Protein AF-A0A1F4XDU0-F1 (afdb_monomer)

pLDDT: mean 92.14, std 13.35, range [37.62, 98.88]

Structure (mmCIF, N/CA/C/O backbone):
data_AF-A0A1F4XDU0-F1
#
_entry.id   AF-A0A1F4XDU0-F1
#
loop_
_atom_site.group_PDB
_atom_site.id
_atom_site.type_symbol
_atom_site.label_atom_id
_atom_site.label_alt_id
_atom_site.label_comp_id
_atom_site.label_asym_id
_atom_site.label_entity_id
_atom_site.label_seq_id
_atom_site.pdbx_PDB_ins_code
_atom_site.Cartn_x
_atom_site.Cartn_y
_atom_site.Cartn_z
_atom_site.occupancy
_atom_site.B_iso_or_equiv
_atom_site.auth_seq_id
_atom_site.auth_comp_id
_atom_site.auth_asym_id
_atom_site.auth_atom_id
_atom_site.pdbx_PDB_model_num
ATOM 1 N N . MET A 1 1 ? 81.007 -11.363 14.694 1.00 41.47 1 MET A N 1
ATOM 2 C CA . MET A 1 1 ? 79.948 -11.598 13.687 1.00 41.47 1 MET A CA 1
ATOM 3 C C . MET A 1 1 ? 78.593 -11.243 14.299 1.00 41.47 1 MET A C 1
ATOM 5 O O . MET A 1 1 ? 78.061 -12.038 15.058 1.00 41.47 1 MET A O 1
ATOM 9 N N . LYS A 1 2 ? 78.068 -10.033 14.060 1.00 37.62 2 LYS A N 1
ATOM 10 C CA . LYS A 1 2 ? 76.727 -9.613 14.511 1.00 37.62 2 LYS A CA 1
ATOM 11 C C . LYS A 1 2 ? 75.843 -9.464 13.270 1.00 37.62 2 LYS A C 1
ATOM 13 O O . LYS A 1 2 ? 76.126 -8.618 12.430 1.00 37.62 2 LYS A O 1
ATOM 18 N N . ARG A 1 3 ? 74.837 -10.330 13.120 1.00 44.34 3 ARG A N 1
ATOM 19 C CA . ARG A 1 3 ? 73.845 -10.263 12.036 1.00 44.34 3 ARG A CA 1
ATOM 20 C C . ARG A 1 3 ? 72.710 -9.334 12.470 1.00 44.34 3 ARG A C 1
ATOM 22 O O . ARG A 1 3 ? 72.014 -9.637 13.432 1.00 44.34 3 ARG A O 1
ATOM 29 N N . PHE A 1 4 ? 72.554 -8.210 11.775 1.00 42.19 4 PHE A N 1
ATOM 30 C CA . PHE A 1 4 ? 71.394 -7.327 11.896 1.00 42.19 4 PHE A CA 1
ATOM 31 C C . PHE A 1 4 ? 70.208 -7.952 11.154 1.00 42.19 4 PHE A C 1
ATOM 33 O O . PHE A 1 4 ? 70.297 -8.230 9.959 1.00 42.19 4 PHE A O 1
ATOM 40 N N . ILE A 1 5 ? 69.108 -8.186 11.868 1.00 46.38 5 ILE A N 1
ATOM 41 C CA . ILE A 1 5 ? 67.824 -8.593 11.293 1.00 46.38 5 ILE A CA 1
ATOM 42 C C . ILE A 1 5 ? 67.081 -7.306 10.924 1.00 46.38 5 ILE A C 1
ATOM 44 O O . ILE A 1 5 ? 66.714 -6.523 11.796 1.00 46.38 5 ILE A O 1
ATOM 48 N N . SER A 1 6 ? 66.906 -7.072 9.625 1.00 42.91 6 SER A N 1
ATOM 49 C CA . SER A 1 6 ? 66.090 -5.983 9.083 1.00 42.91 6 SER A CA 1
ATOM 50 C C . SER A 1 6 ? 64.607 -6.336 9.240 1.00 42.91 6 SER A C 1
ATOM 52 O O . SER A 1 6 ? 64.108 -7.238 8.567 1.00 42.91 6 SER A O 1
ATOM 54 N N . LEU A 1 7 ? 63.902 -5.651 10.146 1.00 46.31 7 LEU A N 1
ATOM 55 C CA . LEU A 1 7 ? 62.439 -5.671 10.214 1.00 46.31 7 LEU A CA 1
ATOM 56 C C . LEU A 1 7 ? 61.888 -4.751 9.114 1.00 46.31 7 LEU A C 1
ATOM 58 O O . LEU A 1 7 ? 61.906 -3.530 9.250 1.00 46.31 7 LEU A O 1
ATOM 62 N N . SER A 1 8 ? 61.381 -5.330 8.026 1.00 49.25 8 SER A N 1
ATOM 63 C CA . SER A 1 8 ? 60.602 -4.587 7.029 1.00 49.25 8 SER A CA 1
ATOM 64 C C . SER A 1 8 ? 59.156 -4.435 7.507 1.00 49.25 8 SER A C 1
ATOM 66 O O . SER A 1 8 ? 58.406 -5.406 7.569 1.00 49.25 8 SER A O 1
ATOM 68 N N . PHE A 1 9 ? 58.768 -3.206 7.851 1.00 45.88 9 PHE A N 1
ATOM 69 C CA . PHE A 1 9 ? 57.382 -2.817 8.111 1.00 45.88 9 PHE A CA 1
ATOM 70 C C . PHE A 1 9 ? 56.600 -2.809 6.787 1.00 45.88 9 PHE A C 1
ATOM 72 O O . PHE A 1 9 ? 56.740 -1.898 5.973 1.00 45.88 9 PHE A O 1
ATOM 79 N N . ILE A 1 10 ? 55.769 -3.828 6.561 1.00 52.41 10 ILE A N 1
ATOM 80 C CA . ILE A 1 10 ? 54.796 -3.839 5.463 1.00 52.41 10 ILE A CA 1
ATOM 81 C C . ILE A 1 10 ? 53.602 -2.984 5.901 1.00 52.41 10 ILE A C 1
ATOM 83 O O . ILE A 1 10 ? 52.778 -3.408 6.710 1.00 52.41 10 ILE A O 1
ATOM 87 N N . ILE A 1 11 ? 53.515 -1.760 5.378 1.00 54.69 11 ILE A N 1
ATOM 88 C CA . ILE A 1 11 ? 52.335 -0.900 5.518 1.00 54.69 11 ILE A CA 1
ATOM 89 C C . ILE A 1 11 ? 51.239 -1.479 4.617 1.00 54.69 11 ILE A C 1
ATOM 91 O O . ILE A 1 11 ? 51.241 -1.293 3.400 1.00 54.69 11 ILE A O 1
ATOM 95 N N . LEU A 1 12 ? 50.309 -2.218 5.221 1.00 49.44 12 LEU A N 1
ATOM 96 C CA . LEU A 1 12 ? 49.106 -2.712 4.561 1.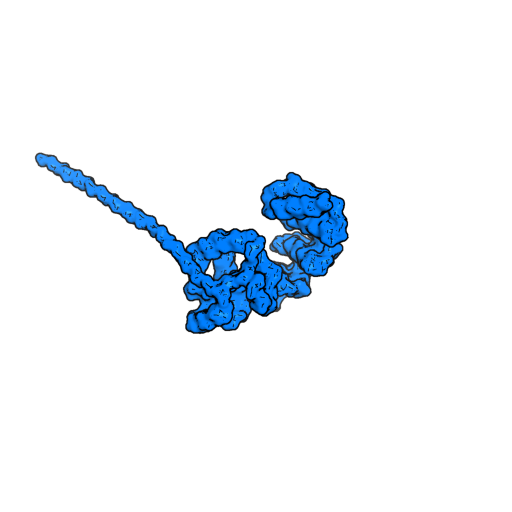00 49.44 12 LEU A CA 1
ATOM 97 C C . LEU A 1 12 ? 48.173 -1.517 4.290 1.00 49.44 12 LEU A C 1
ATOM 99 O O . LEU A 1 12 ? 47.406 -1.097 5.156 1.00 49.44 12 LEU A O 1
ATOM 103 N N . LEU A 1 13 ? 48.264 -0.944 3.087 1.00 48.91 13 LEU A N 1
ATOM 104 C CA . LEU A 1 13 ? 47.313 0.038 2.561 1.00 48.91 13 LEU A CA 1
ATOM 105 C C . LEU A 1 13 ? 45.927 -0.616 2.469 1.00 48.91 13 LEU A C 1
ATOM 107 O O . LEU A 1 13 ? 45.580 -1.254 1.475 1.00 48.91 13 LEU A O 1
ATOM 111 N N . MET A 1 14 ? 45.123 -0.464 3.523 1.00 49.38 14 MET A N 1
ATOM 112 C CA . MET A 1 14 ? 43.692 -0.728 3.463 1.00 49.38 14 MET A CA 1
ATOM 113 C C . MET A 1 14 ? 43.074 0.273 2.485 1.00 49.38 14 MET A C 1
ATOM 115 O O . MET A 1 14 ? 42.760 1.406 2.846 1.00 49.38 14 MET A O 1
ATOM 119 N N . PHE A 1 15 ? 42.906 -0.143 1.228 1.00 51.19 15 PHE A N 1
ATOM 120 C CA . PHE A 1 15 ? 42.006 0.522 0.297 1.00 51.19 15 PHE A CA 1
ATOM 121 C C . PHE A 1 15 ? 40.594 0.421 0.875 1.00 51.19 15 PHE A C 1
ATOM 123 O O . PHE A 1 15 ? 39.869 -0.548 0.649 1.00 51.19 15 PHE A O 1
ATOM 130 N N . ALA A 1 16 ? 40.200 1.435 1.642 1.00 45.69 16 ALA A N 1
ATOM 131 C CA . ALA A 1 16 ? 38.805 1.700 1.922 1.00 45.69 16 ALA A CA 1
ATOM 132 C C . ALA A 1 16 ? 38.134 1.951 0.567 1.00 45.69 16 ALA A C 1
ATOM 134 O O . ALA A 1 16 ? 38.227 3.036 -0.006 1.00 45.69 16 ALA A O 1
ATOM 135 N N . CYS A 1 17 ? 37.501 0.914 0.018 1.00 38.88 17 CYS A N 1
ATOM 136 C CA . CYS A 1 17 ? 36.658 1.016 -1.161 1.00 38.88 17 CYS A CA 1
ATOM 137 C C . CYS A 1 17 ? 35.383 1.769 -0.755 1.00 38.88 17 CYS A C 1
ATOM 139 O O . CYS A 1 17 ? 34.311 1.193 -0.579 1.00 38.88 17 CYS A O 1
ATOM 141 N N . GLY A 1 18 ? 35.514 3.075 -0.526 1.00 51.19 18 GLY A N 1
ATOM 142 C CA . GLY A 1 18 ? 34.385 3.980 -0.438 1.00 51.19 18 GLY A CA 1
ATOM 143 C C . GLY A 1 18 ? 33.758 4.038 -1.821 1.00 51.19 18 GLY A C 1
ATOM 144 O O . GLY A 1 18 ? 34.265 4.725 -2.706 1.00 51.19 18 GLY A O 1
ATOM 145 N N . SER A 1 19 ? 32.689 3.270 -2.043 1.00 57.12 19 SER A N 1
ATOM 146 C CA . SER A 1 19 ? 31.920 3.352 -3.282 1.00 57.12 19 SER A CA 1
ATOM 147 C C . SER A 1 19 ? 31.482 4.804 -3.475 1.00 57.12 19 SER A C 1
ATOM 149 O O . SER A 1 19 ? 30.730 5.325 -2.647 1.00 57.12 19 SER A O 1
ATOM 151 N N . LYS A 1 20 ? 31.958 5.462 -4.541 1.00 56.56 20 LYS A N 1
ATOM 152 C CA . LYS A 1 20 ? 31.517 6.818 -4.891 1.00 56.56 20 LYS A CA 1
ATOM 153 C C . LYS A 1 20 ? 29.982 6.842 -4.940 1.00 56.56 20 LYS A C 1
ATOM 155 O O . LYS A 1 20 ? 29.395 5.900 -5.482 1.00 56.56 20 LYS A O 1
ATOM 160 N N . PRO A 1 21 ? 29.323 7.878 -4.393 1.00 57.34 21 PRO A N 1
ATOM 161 C CA . PRO A 1 21 ? 27.873 7.978 -4.451 1.00 57.34 21 PRO A CA 1
ATOM 162 C C . PRO A 1 21 ? 27.428 7.955 -5.917 1.00 57.34 21 PRO A C 1
ATOM 164 O O . PRO A 1 21 ? 27.863 8.770 -6.732 1.00 57.34 21 PRO A O 1
ATOM 167 N N . VAL A 1 22 ? 26.600 6.972 -6.272 1.00 66.38 22 VAL A N 1
ATOM 168 C CA . VAL A 1 22 ? 26.074 6.841 -7.631 1.00 66.38 22 VAL A CA 1
ATOM 169 C C . VAL A 1 22 ? 24.984 7.895 -7.805 1.00 66.38 22 VAL A C 1
ATOM 171 O O . VAL A 1 22 ? 23.923 7.798 -7.193 1.00 66.38 22 VAL A O 1
ATOM 174 N N . LYS A 1 23 ? 25.252 8.908 -8.633 1.00 80.12 23 LYS A N 1
ATOM 175 C CA . LYS A 1 23 ? 24.268 9.936 -8.989 1.00 80.12 23 LYS A CA 1
ATOM 176 C C . LYS A 1 23 ? 23.165 9.314 -9.848 1.00 80.12 23 LYS A C 1
ATOM 178 O O . LYS A 1 23 ? 23.452 8.709 -10.881 1.00 80.12 23 LYS A O 1
ATOM 183 N N . ILE A 1 24 ? 21.917 9.461 -9.414 1.00 88.50 24 ILE A N 1
ATOM 184 C CA . ILE A 1 24 ? 20.738 9.027 -10.169 1.00 88.50 24 ILE A CA 1
ATOM 185 C C . ILE A 1 24 ? 20.325 10.156 -11.111 1.00 88.50 24 ILE A C 1
ATOM 187 O O . ILE A 1 24 ? 20.133 11.293 -10.679 1.00 88.50 24 ILE A O 1
ATOM 191 N N . ASN A 1 25 ? 20.182 9.835 -12.395 1.00 91.19 25 ASN A N 1
ATOM 192 C CA . ASN A 1 25 ? 19.683 10.766 -13.400 1.00 91.19 25 ASN A CA 1
ATOM 193 C C . ASN A 1 25 ? 18.165 10.610 -13.505 1.00 91.19 25 ASN A C 1
ATOM 195 O O . ASN A 1 25 ? 17.681 9.651 -14.104 1.00 91.19 25 ASN A O 1
ATOM 199 N N . TRP A 1 26 ? 17.432 11.536 -12.892 1.00 95.75 26 TRP A N 1
ATOM 200 C CA . TRP A 1 26 ? 15.975 11.586 -12.956 1.00 95.75 26 TRP A CA 1
ATOM 201 C C . TRP A 1 26 ? 15.517 12.358 -14.191 1.00 95.75 26 TRP A C 1
ATOM 203 O O . TRP A 1 26 ? 15.886 13.517 -14.369 1.00 95.75 26 TRP A O 1
ATOM 213 N N . VAL A 1 27 ? 14.679 11.731 -15.013 1.00 97.12 27 VAL A N 1
ATOM 214 C CA . VAL A 1 27 ? 13.985 12.387 -16.127 1.00 97.12 27 VAL A CA 1
ATOM 215 C C . VAL A 1 27 ? 12.675 12.987 -15.606 1.00 97.12 27 VAL A C 1
ATOM 217 O O . VAL A 1 27 ? 11.951 12.343 -14.846 1.00 97.12 27 VAL A O 1
ATOM 220 N N . SER A 1 28 ? 12.351 14.220 -15.994 1.00 96.06 28 SER A N 1
ATOM 221 C CA . SER A 1 28 ? 11.153 14.945 -15.529 1.00 96.06 28 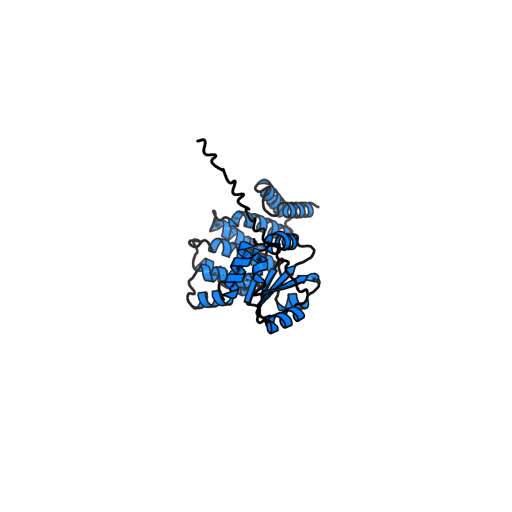SER A CA 1
ATOM 222 C C . SER A 1 28 ? 9.958 14.859 -16.488 1.00 96.06 28 SER A C 1
ATOM 224 O O . SER A 1 28 ? 8.922 15.468 -16.238 1.00 96.06 28 SER A O 1
ATOM 226 N N . SER A 1 29 ? 10.087 14.092 -17.576 1.00 96.69 29 SER A N 1
ATOM 227 C CA . SER A 1 29 ? 9.058 13.886 -18.599 1.00 96.69 29 SER A CA 1
ATOM 228 C C . SER A 1 29 ? 8.872 12.400 -18.896 1.00 96.69 29 SER A C 1
ATOM 230 O O . SER A 1 29 ? 9.821 11.698 -19.263 1.00 96.69 29 SER A O 1
ATOM 232 N N . LEU A 1 30 ? 7.636 11.904 -18.782 1.00 97.00 30 LEU A N 1
ATOM 233 C CA . LEU A 1 30 ? 7.342 10.509 -19.114 1.00 97.00 30 LEU A CA 1
ATOM 234 C C . LEU A 1 30 ? 7.493 10.237 -20.613 1.00 97.00 30 LEU A C 1
ATOM 236 O O . LEU A 1 30 ? 8.031 9.202 -20.991 1.00 97.00 30 LEU A O 1
ATOM 240 N N . ASN A 1 31 ? 7.070 11.177 -21.461 1.00 96.31 31 ASN A N 1
ATOM 241 C CA . ASN A 1 31 ? 7.164 11.033 -22.915 1.00 96.31 31 ASN A CA 1
ATOM 242 C C . ASN A 1 31 ? 8.620 10.933 -23.379 1.00 96.31 31 ASN A C 1
ATOM 244 O O . ASN A 1 31 ? 8.941 10.133 -24.255 1.00 96.31 31 ASN A O 1
ATOM 248 N N . GLU A 1 32 ? 9.514 11.722 -22.782 1.00 97.44 32 GLU A N 1
ATOM 249 C CA . GLU A 1 32 ? 10.950 11.603 -23.032 1.00 97.44 32 GLU A CA 1
ATOM 250 C C . GLU A 1 32 ? 11.495 10.275 -22.498 1.00 97.44 32 GLU A C 1
ATOM 252 O O . GLU A 1 32 ? 12.227 9.577 -23.200 1.00 97.44 32 GLU A O 1
ATOM 257 N N . THR A 1 33 ? 11.079 9.887 -21.289 1.00 97.75 33 THR A N 1
ATOM 258 C CA . THR A 1 33 ? 11.529 8.636 -20.676 1.00 97.75 33 THR A CA 1
ATOM 259 C C . THR A 1 33 ? 11.176 7.423 -21.536 1.00 97.75 33 THR A C 1
ATOM 261 O O . THR A 1 33 ? 12.037 6.575 -21.742 1.00 97.75 33 THR A O 1
ATOM 264 N N . VAL A 1 34 ? 9.959 7.352 -22.084 1.00 98.06 34 VAL A N 1
ATOM 265 C CA . VAL A 1 34 ? 9.537 6.259 -22.980 1.00 98.06 34 VAL A CA 1
ATOM 266 C C . VAL A 1 34 ? 10.446 6.172 -24.208 1.00 98.06 34 VAL A C 1
ATOM 268 O O . VAL A 1 34 ? 10.942 5.094 -24.516 1.00 98.06 34 VAL A O 1
ATOM 271 N N . LYS A 1 35 ? 10.781 7.299 -24.853 1.00 97.94 35 LYS A N 1
ATOM 272 C CA . LYS A 1 35 ? 11.704 7.305 -26.006 1.00 97.94 35 LYS A CA 1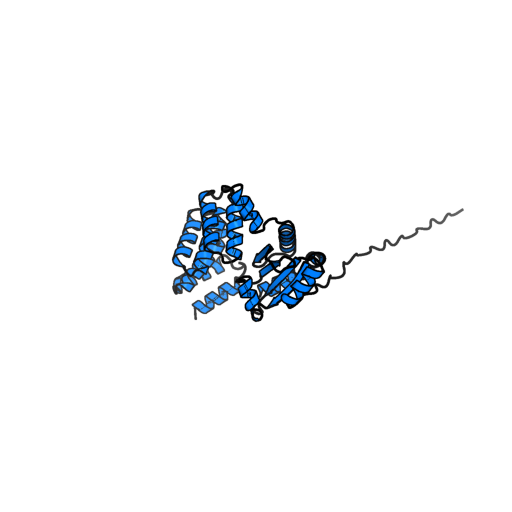
ATOM 273 C C . LYS A 1 35 ? 13.087 6.743 -25.649 1.00 97.94 35 LYS A C 1
ATOM 275 O O . LYS A 1 35 ? 13.659 5.969 -26.415 1.00 97.94 35 LYS A O 1
ATOM 280 N N . ILE A 1 36 ? 13.626 7.124 -24.488 1.00 97.31 36 ILE A N 1
ATOM 281 C CA . ILE A 1 36 ? 14.920 6.623 -23.993 1.00 97.31 36 ILE A CA 1
ATOM 282 C C . ILE A 1 36 ? 14.822 5.127 -23.665 1.00 97.31 36 ILE A C 1
ATOM 284 O O . ILE A 1 36 ? 15.691 4.343 -24.047 1.00 97.31 36 ILE A O 1
ATOM 288 N N . ALA A 1 37 ? 13.757 4.729 -22.973 1.00 97.75 37 ALA A N 1
ATOM 289 C CA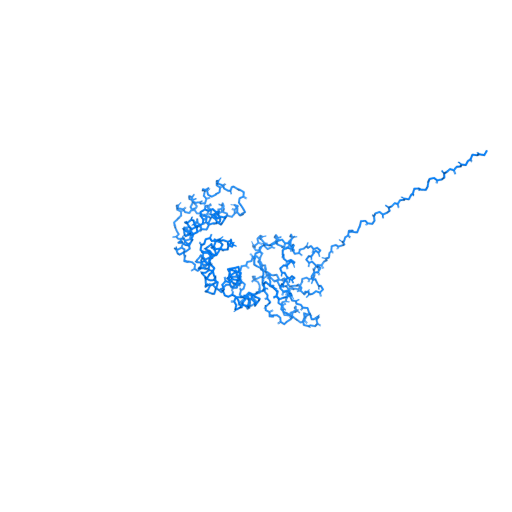 . ALA A 1 37 ? 13.520 3.372 -22.508 1.00 97.75 37 ALA A CA 1
ATOM 290 C C . ALA A 1 37 ? 13.345 2.383 -23.667 1.00 97.75 37 ALA A C 1
ATOM 292 O O . ALA A 1 37 ? 13.948 1.309 -23.648 1.00 97.75 37 ALA A O 1
ATOM 293 N N . GLU A 1 38 ? 12.595 2.753 -24.708 1.00 97.12 38 GLU A N 1
ATOM 294 C CA . GLU A 1 38 ? 12.447 1.949 -25.924 1.00 97.12 38 GLU A CA 1
ATOM 295 C C . GLU A 1 38 ? 13.779 1.774 -26.653 1.00 97.12 38 GLU A C 1
ATOM 297 O O . GLU A 1 38 ? 14.151 0.646 -26.984 1.00 97.12 38 GLU A O 1
ATOM 302 N N . LYS A 1 39 ? 14.540 2.863 -26.832 1.00 97.38 39 LYS A N 1
ATOM 303 C CA . LYS A 1 39 ? 15.863 2.819 -27.471 1.00 97.38 39 LYS A CA 1
ATOM 304 C C . LYS A 1 39 ? 16.834 1.910 -26.713 1.00 97.38 39 LYS A C 1
ATOM 306 O O . LYS A 1 39 ? 17.564 1.137 -27.331 1.00 97.38 39 LYS A O 1
ATOM 311 N N . ASN A 1 40 ? 16.830 1.989 -25.384 1.00 95.75 40 ASN A N 1
ATOM 312 C CA . ASN A 1 40 ? 17.767 1.257 -24.534 1.00 95.75 40 ASN A CA 1
ATOM 313 C C . ASN A 1 40 ? 17.266 -0.137 -24.125 1.00 95.75 40 ASN A C 1
ATOM 315 O O . ASN A 1 40 ? 18.010 -0.881 -23.490 1.00 95.75 40 ASN A O 1
ATOM 319 N N . LYS A 1 41 ? 16.021 -0.499 -24.468 1.00 96.06 41 LYS A N 1
ATOM 320 C CA . LYS A 1 41 ? 15.344 -1.730 -24.017 1.00 96.06 41 LYS A CA 1
ATOM 321 C C . LYS A 1 41 ? 15.302 -1.859 -22.487 1.00 96.06 41 LYS A C 1
ATOM 323 O O . LYS A 1 41 ? 15.461 -2.948 -21.939 1.00 96.06 41 LYS A O 1
ATOM 328 N N . GLN A 1 42 ? 15.101 -0.738 -21.799 1.00 97.00 42 GLN A N 1
ATOM 329 C CA . GLN A 1 42 ? 15.025 -0.669 -20.339 1.00 97.00 42 GLN A CA 1
ATOM 330 C C . GLN A 1 42 ? 13.582 -0.436 -19.891 1.00 97.00 42 GLN A C 1
ATOM 332 O O . GLN A 1 42 ? 12.798 0.191 -20.597 1.00 97.00 42 GLN A O 1
ATOM 337 N N . ASN A 1 43 ? 13.234 -0.925 -18.704 1.00 98.62 43 ASN A N 1
ATOM 338 C CA . ASN A 1 43 ? 11.953 -0.599 -18.080 1.00 98.62 43 ASN A CA 1
ATOM 339 C C . ASN A 1 43 ? 12.009 0.804 -17.462 1.00 98.62 43 ASN A C 1
ATOM 341 O O . ASN A 1 43 ? 13.076 1.408 -17.348 1.00 98.62 43 ASN A O 1
ATOM 345 N N . ILE A 1 44 ? 10.863 1.333 -17.050 1.00 98.75 44 ILE A N 1
ATOM 346 C CA . ILE A 1 44 ? 10.762 2.682 -16.487 1.00 98.75 44 ILE A CA 1
ATOM 347 C C . ILE A 1 44 ? 10.317 2.572 -15.038 1.00 98.75 44 ILE A C 1
ATOM 349 O O . ILE A 1 44 ? 9.367 1.856 -14.739 1.00 98.75 44 ILE A O 1
ATOM 353 N N . LEU A 1 45 ? 10.963 3.303 -14.137 1.00 98.69 45 LEU A N 1
ATOM 354 C CA . LEU A 1 45 ? 10.471 3.488 -12.778 1.00 98.69 45 LEU A CA 1
ATOM 355 C C . LEU A 1 45 ? 10.069 4.944 -12.583 1.00 98.69 45 LEU A C 1
ATOM 357 O O . LEU A 1 45 ? 10.925 5.826 -12.545 1.00 98.69 45 LEU A O 1
ATOM 361 N N . VAL A 1 46 ? 8.770 5.178 -12.431 1.00 98.69 46 VAL A N 1
ATOM 362 C CA . VAL A 1 46 ? 8.210 6.510 -12.212 1.00 98.69 46 VAL A CA 1
ATOM 363 C C . VAL A 1 46 ? 7.955 6.724 -10.729 1.00 98.69 46 VAL A C 1
ATOM 365 O O . VAL A 1 46 ? 7.197 5.974 -10.119 1.00 98.69 46 VAL A O 1
ATOM 368 N N . PHE A 1 47 ? 8.553 7.763 -10.156 1.00 98.25 47 PHE A N 1
ATOM 369 C CA . PHE A 1 47 ? 8.254 8.263 -8.823 1.00 98.25 47 PHE A CA 1
ATOM 370 C C . PHE A 1 47 ? 7.287 9.444 -8.902 1.00 98.25 47 PHE A C 1
ATOM 372 O O . PHE A 1 47 ? 7.658 10.538 -9.330 1.00 98.25 47 PHE A O 1
ATOM 379 N N . PHE A 1 48 ? 6.051 9.213 -8.462 1.00 98.12 48 PHE A N 1
ATOM 380 C CA . PHE A 1 48 ? 5.035 10.242 -8.291 1.00 98.12 48 PHE A CA 1
ATOM 381 C C . PHE A 1 48 ? 5.100 10.823 -6.880 1.00 98.12 48 PHE A C 1
ATOM 383 O O . PHE A 1 48 ? 4.945 10.100 -5.887 1.00 98.12 48 PHE A O 1
ATOM 390 N N . TYR A 1 49 ? 5.289 12.138 -6.804 1.00 96.81 49 TYR A N 1
ATOM 391 C CA . TYR A 1 49 ? 5.368 12.882 -5.551 1.00 96.81 49 TYR A CA 1
ATOM 392 C C . TYR A 1 49 ? 4.485 14.133 -5.572 1.00 96.81 49 TYR A C 1
ATOM 394 O O . TYR A 1 49 ? 4.023 14.564 -6.626 1.00 96.81 49 TYR A O 1
ATOM 402 N N . THR A 1 50 ? 4.283 14.724 -4.396 1.00 94.19 50 THR A N 1
ATOM 403 C CA . THR A 1 50 ? 3.640 16.031 -4.200 1.00 94.19 50 THR A CA 1
ATOM 404 C C . THR A 1 50 ? 4.520 16.894 -3.301 1.00 94.19 50 THR A C 1
ATOM 406 O O . THR A 1 50 ? 5.272 16.356 -2.480 1.00 94.19 50 THR A O 1
ATOM 409 N N . GLY A 1 51 ? 4.436 18.221 -3.429 1.00 90.38 51 GLY A N 1
ATOM 410 C CA . GLY A 1 51 ? 5.243 19.152 -2.634 1.00 90.38 51 GLY A CA 1
ATOM 411 C C . GLY A 1 51 ? 4.909 19.129 -1.139 1.00 90.38 51 GLY A C 1
ATOM 412 O O . GLY A 1 51 ? 5.793 19.276 -0.296 1.00 90.38 51 GLY A O 1
ATOM 413 N N . TRP A 1 52 ? 3.645 18.873 -0.800 1.00 85.00 52 TRP A N 1
ATOM 414 C CA . TRP A 1 52 ? 3.135 18.880 0.575 1.00 85.00 52 TRP A CA 1
ATOM 415 C C . TRP A 1 52 ? 3.331 17.554 1.332 1.00 85.00 52 TRP A C 1
ATOM 417 O O . TRP A 1 52 ? 3.124 17.498 2.545 1.00 85.00 52 TRP A O 1
ATOM 427 N N . SER A 1 53 ? 3.709 16.461 0.660 1.00 87.69 53 SER A N 1
ATOM 428 C CA . SER 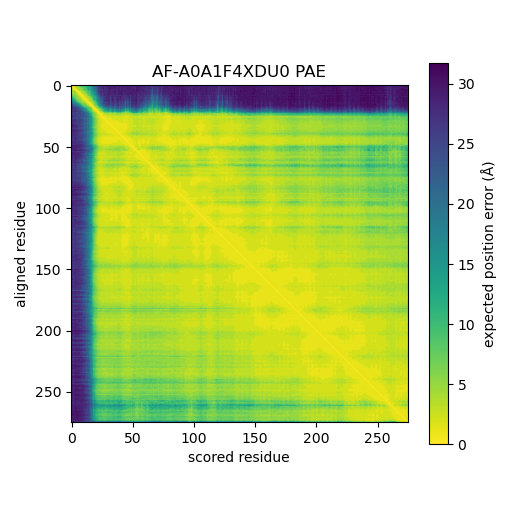A 1 53 ? 3.820 15.153 1.314 1.00 87.69 53 SER A CA 1
ATOM 429 C C . SER A 1 53 ? 5.187 14.956 1.966 1.00 87.69 53 SER A C 1
ATOM 431 O O . SER A 1 53 ? 6.192 14.694 1.300 1.00 87.69 53 SER A O 1
ATOM 433 N N . LYS A 1 54 ? 5.221 14.983 3.305 1.00 85.75 54 LYS A N 1
ATOM 434 C CA . LYS A 1 54 ? 6.445 14.687 4.068 1.00 85.75 54 LYS A CA 1
ATOM 435 C C . LYS A 1 54 ? 6.994 13.286 3.775 1.00 85.75 54 LYS A C 1
ATOM 437 O O . LYS A 1 54 ? 8.205 13.098 3.726 1.00 85.75 54 LYS A O 1
ATOM 442 N N . TRP A 1 55 ? 6.118 12.314 3.528 1.00 87.69 55 TRP A N 1
ATOM 443 C CA . TRP A 1 55 ? 6.518 10.941 3.209 1.00 87.69 55 TRP A CA 1
ATOM 444 C C . TRP A 1 55 ? 7.170 10.812 1.836 1.00 87.69 55 TRP A C 1
ATOM 446 O O . TRP A 1 55 ? 8.020 9.943 1.670 1.00 87.69 55 TRP A O 1
ATOM 456 N N . CYS A 1 56 ? 6.843 11.688 0.881 1.00 92.06 56 CYS A N 1
ATOM 457 C CA . CYS A 1 56 ? 7.571 11.763 -0.385 1.00 92.06 56 CYS A CA 1
ATOM 458 C C . CYS A 1 56 ? 9.030 12.180 -0.165 1.00 92.06 56 CYS A C 1
ATOM 460 O O . CYS A 1 56 ? 9.921 11.528 -0.701 1.00 92.06 56 CYS A O 1
ATOM 462 N N . GLN A 1 57 ? 9.267 13.206 0.662 1.00 89.81 57 GLN A N 1
ATOM 463 C CA . GLN A 1 57 ? 10.622 13.661 1.008 1.00 89.81 57 GLN A CA 1
ATOM 464 C C . GLN A 1 57 ? 11.403 12.550 1.721 1.00 89.81 57 GLN A C 1
ATOM 466 O O . GLN A 1 57 ? 12.500 12.195 1.307 1.00 89.81 57 GLN A O 1
ATOM 471 N N . ILE A 1 58 ? 10.796 11.931 2.742 1.00 88.75 58 ILE A N 1
ATOM 472 C CA . ILE A 1 58 ? 11.434 10.841 3.496 1.00 88.75 58 ILE A CA 1
ATOM 473 C C . ILE A 1 58 ? 11.772 9.664 2.573 1.00 88.75 58 ILE A C 1
ATOM 475 O O . ILE A 1 58 ? 12.872 9.126 2.665 1.00 88.75 58 ILE A O 1
ATOM 479 N N . LEU A 1 59 ? 10.855 9.258 1.685 1.00 92.44 59 LEU A N 1
ATOM 480 C CA . LEU A 1 59 ? 11.108 8.183 0.724 1.00 92.44 59 LEU A CA 1
ATOM 481 C C . LEU A 1 59 ? 12.291 8.520 -0.188 1.00 92.44 59 LEU A C 1
ATOM 483 O O . LEU A 1 59 ? 13.173 7.685 -0.387 1.00 92.44 59 LEU A O 1
ATOM 487 N N . GLU A 1 60 ? 12.311 9.731 -0.740 1.00 92.44 60 GLU A N 1
ATOM 488 C CA . GLU A 1 60 ? 13.368 10.175 -1.639 1.00 92.44 60 GLU A CA 1
ATOM 489 C C . GLU A 1 60 ? 14.738 10.160 -0.953 1.00 92.44 60 GLU A C 1
ATOM 491 O O . GLU A 1 60 ? 15.654 9.488 -1.437 1.00 92.44 60 GLU A O 1
ATOM 496 N N . ASP A 1 61 ? 14.842 10.807 0.207 1.00 90.06 61 ASP A N 1
ATOM 497 C CA . ASP A 1 61 ? 16.099 10.979 0.936 1.00 90.06 61 ASP A CA 1
ATOM 498 C C . ASP A 1 61 ? 16.632 9.656 1.492 1.00 90.06 61 ASP A C 1
ATOM 500 O O . ASP A 1 61 ? 17.819 9.352 1.369 1.00 90.06 61 ASP A O 1
ATOM 504 N N . SER A 1 62 ? 15.763 8.842 2.101 1.00 88.25 62 SER A N 1
ATOM 505 C CA . SER A 1 62 ? 16.194 7.634 2.811 1.00 88.25 62 SER A CA 1
ATOM 506 C C . SER A 1 62 ? 16.286 6.408 1.906 1.00 88.25 62 SER A C 1
ATOM 508 O O . SER A 1 62 ? 17.085 5.500 2.159 1.00 88.25 62 SER A O 1
ATOM 510 N N . SER A 1 63 ? 15.444 6.342 0.870 1.00 91.94 63 SER A N 1
ATOM 511 C CA . SER A 1 63 ? 15.162 5.083 0.177 1.00 91.94 63 SER A CA 1
ATOM 512 C C . SER A 1 63 ? 15.480 5.102 -1.310 1.00 91.94 63 SER A C 1
ATOM 514 O O . SER A 1 63 ? 15.899 4.064 -1.832 1.00 91.94 63 SER A O 1
ATOM 516 N N . LEU A 1 64 ? 15.371 6.253 -1.976 1.00 93.56 64 LEU A N 1
ATOM 517 C CA . LEU A 1 64 ? 15.698 6.380 -3.400 1.00 93.56 64 LEU A CA 1
ATOM 518 C C . LEU A 1 64 ? 17.121 6.916 -3.618 1.00 93.56 64 LEU A C 1
ATOM 520 O O . LEU A 1 64 ? 17.785 6.504 -4.563 1.00 93.56 64 LEU A O 1
ATOM 524 N N . ASN A 1 65 ? 17.642 7.754 -2.718 1.00 88.69 65 ASN A N 1
ATOM 525 C CA . ASN A 1 65 ? 18.970 8.357 -2.844 1.00 88.69 65 ASN A CA 1
ATOM 526 C C . ASN A 1 65 ? 20.089 7.523 -2.184 1.00 88.69 65 ASN A C 1
ATOM 528 O O . ASN A 1 65 ? 20.753 7.950 -1.244 1.00 88.69 65 ASN A O 1
ATOM 532 N N . ASN A 1 66 ? 20.295 6.287 -2.648 1.00 88.06 66 ASN A N 1
ATOM 533 C CA . ASN A 1 66 ? 21.391 5.435 -2.168 1.00 88.06 66 ASN A CA 1
ATOM 534 C C . ASN A 1 66 ? 21.934 4.501 -3.257 1.00 88.06 66 ASN A C 1
ATOM 536 O O . ASN A 1 66 ? 21.263 4.204 -4.245 1.00 88.06 66 ASN A O 1
ATOM 540 N N . SER A 1 67 ? 23.145 3.978 -3.039 1.00 88.19 67 SER A N 1
ATOM 541 C CA . SER A 1 67 ? 23.848 3.121 -4.005 1.00 88.19 67 SER A CA 1
ATOM 542 C C . SER A 1 67 ? 23.077 1.850 -4.373 1.00 88.19 67 SER A C 1
ATOM 544 O O . SER A 1 67 ? 23.059 1.467 -5.540 1.00 88.19 67 SER A O 1
ATOM 546 N N . LYS A 1 68 ? 22.383 1.213 -3.416 1.00 89.31 68 LYS A N 1
ATOM 547 C CA . LYS A 1 68 ? 21.597 -0.007 -3.682 1.00 89.31 68 LYS A CA 1
ATOM 548 C C . LYS A 1 68 ? 20.470 0.256 -4.676 1.00 89.31 68 LYS A C 1
ATOM 550 O O . LYS A 1 68 ? 20.257 -0.562 -5.567 1.00 89.31 68 LYS A O 1
ATOM 555 N N . PHE A 1 69 ? 19.770 1.378 -4.529 1.00 93.38 69 PHE A N 1
ATOM 556 C CA . PHE A 1 69 ? 18.726 1.788 -5.463 1.00 93.38 69 PHE A CA 1
ATOM 557 C C . PHE A 1 69 ? 19.317 2.227 -6.809 1.00 93.38 69 PHE A C 1
ATOM 559 O O . PHE A 1 69 ? 18.851 1.797 -7.862 1.00 93.38 69 PHE A O 1
ATOM 566 N N . ALA A 1 70 ? 20.403 3.001 -6.788 1.00 92.62 70 ALA A N 1
ATOM 567 C CA . ALA A 1 70 ? 21.061 3.487 -7.997 1.00 92.62 70 ALA A CA 1
ATOM 568 C C . ALA A 1 70 ? 21.618 2.362 -8.895 1.00 92.62 70 ALA A C 1
ATOM 570 O O . ALA A 1 70 ? 21.683 2.526 -10.111 1.00 92.62 70 ALA A O 1
ATOM 571 N N . ASN A 1 71 ? 21.940 1.191 -8.332 1.00 92.81 71 ASN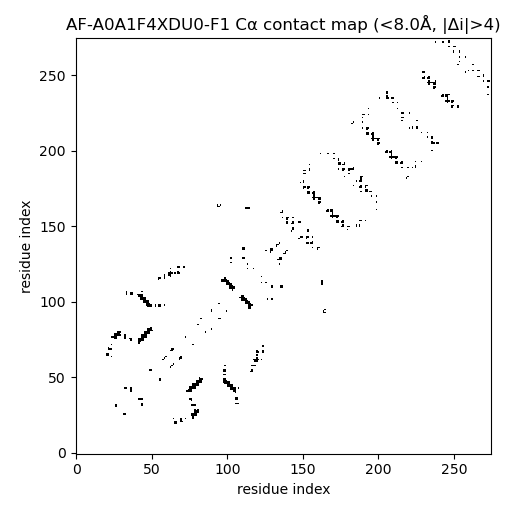 A N 1
ATOM 572 C CA . ASN A 1 71 ? 22.330 -0.006 -9.091 1.00 92.81 71 ASN A CA 1
ATOM 573 C C . ASN A 1 71 ? 21.207 -0.571 -9.984 1.00 92.81 71 ASN A C 1
ATOM 575 O O . ASN A 1 71 ? 21.443 -1.476 -10.780 1.00 92.81 71 ASN A O 1
ATOM 579 N N . LEU A 1 72 ? 19.973 -0.068 -9.879 1.00 95.19 72 LEU A N 1
ATOM 580 C CA . LEU A 1 72 ? 18.901 -0.423 -10.808 1.00 95.19 72 LEU A CA 1
ATOM 581 C C . LEU A 1 72 ? 19.018 0.298 -12.166 1.00 95.19 72 LEU A C 1
ATOM 583 O O . LEU A 1 72 ? 18.335 -0.111 -13.103 1.00 95.19 72 LEU A O 1
ATOM 587 N N . LYS A 1 73 ? 19.900 1.304 -12.300 1.00 94.06 73 LYS A N 1
ATOM 588 C CA . LYS A 1 73 ? 20.071 2.128 -13.516 1.00 94.06 73 LYS A CA 1
ATOM 589 C C . LYS A 1 73 ? 20.397 1.342 -14.790 1.00 94.06 73 LYS A C 1
ATOM 591 O O . LYS A 1 73 ? 20.093 1.799 -15.883 1.00 94.06 73 LYS A O 1
ATOM 596 N N . ASP A 1 74 ? 21.002 0.161 -14.658 1.00 92.31 74 ASP A N 1
ATOM 597 C CA . ASP A 1 74 ? 21.353 -0.675 -15.814 1.00 92.31 74 ASP A CA 1
ATOM 598 C C . ASP A 1 74 ? 20.112 -1.363 -16.403 1.00 92.31 74 ASP A C 1
ATOM 600 O O . ASP A 1 74 ? 20.107 -1.795 -17.551 1.00 92.31 74 ASP A O 1
ATOM 604 N N . ARG A 1 75 ? 19.013 -1.423 -15.643 1.00 95.88 75 ARG A N 1
ATOM 605 C CA . ARG A 1 75 ? 17.746 -2.049 -16.051 1.00 95.88 75 ARG A CA 1
ATOM 606 C C . ARG A 1 75 ? 16.590 -1.060 -16.159 1.00 95.88 75 ARG A C 1
ATOM 608 O O . ARG A 1 75 ? 15.584 -1.397 -16.783 1.00 95.88 75 ARG A O 1
ATOM 615 N N . LEU A 1 76 ? 16.718 0.110 -15.534 1.00 97.94 76 LEU A N 1
ATOM 616 C CA . LEU A 1 76 ? 15.649 1.086 -15.378 1.00 97.94 76 LEU A CA 1
ATOM 617 C C . LEU A 1 76 ? 16.086 2.479 -15.819 1.00 97.94 76 LEU A C 1
ATOM 619 O O . LEU A 1 76 ? 17.152 2.951 -15.427 1.00 97.94 76 LEU A O 1
ATOM 623 N N . ILE A 1 77 ? 15.191 3.171 -16.518 1.00 97.88 77 ILE A N 1
ATOM 624 C CA . ILE A 1 77 ? 15.204 4.631 -16.588 1.00 97.88 77 ILE A CA 1
ATOM 625 C C . ILE A 1 77 ? 14.362 5.173 -15.432 1.00 97.88 77 ILE A C 1
ATOM 627 O O . ILE A 1 77 ? 13.233 4.730 -15.214 1.00 97.88 77 ILE A O 1
ATOM 631 N N . PHE A 1 78 ? 14.912 6.124 -14.681 1.00 98.06 78 PHE A N 1
ATOM 632 C CA . PHE A 1 78 ? 14.228 6.737 -13.548 1.00 98.06 78 PHE A CA 1
ATOM 633 C C . PHE A 1 78 ? 13.515 8.020 -13.971 1.00 98.06 78 PHE A C 1
ATOM 635 O O . PHE A 1 78 ? 14.141 8.948 -14.484 1.00 98.06 78 PHE A O 1
ATOM 642 N N . THR A 1 79 ? 12.218 8.101 -13.696 1.00 98.31 79 THR A N 1
ATOM 643 C CA . THR A 1 79 ? 11.398 9.295 -13.927 1.00 98.31 79 THR A CA 1
ATOM 644 C C . THR A 1 79 ? 10.894 9.826 -12.595 1.00 98.31 79 THR A C 1
ATOM 646 O O . THR A 1 79 ? 10.397 9.055 -11.779 1.00 98.31 79 THR A O 1
ATOM 649 N N . LYS A 1 80 ? 10.973 11.136 -12.367 1.00 97.75 80 LYS A N 1
ATOM 650 C CA . LYS A 1 80 ? 10.374 11.785 -11.193 1.00 97.75 80 LYS A CA 1
ATOM 651 C C . LYS A 1 80 ? 9.348 12.806 -11.661 1.00 97.75 80 LYS A C 1
ATOM 653 O O . LYS A 1 80 ? 9.705 13.744 -12.366 1.00 97.75 80 LYS A O 1
ATOM 658 N N . LEU A 1 81 ? 8.090 12.633 -11.261 1.00 97.94 81 LEU A N 1
ATOM 659 C CA . LEU A 1 81 ? 6.978 13.478 -11.698 1.00 97.94 81 LEU A CA 1
ATOM 660 C C . LEU A 1 81 ? 6.251 14.087 -10.503 1.00 97.94 81 LEU A C 1
ATOM 662 O O . LEU A 1 81 ? 5.792 13.373 -9.608 1.00 97.94 81 LEU A O 1
ATOM 666 N N . ASN A 1 82 ? 6.106 15.413 -10.522 1.00 97.06 82 ASN A N 1
ATOM 667 C CA . ASN A 1 82 ? 5.214 16.099 -9.597 1.00 97.06 82 ASN A CA 1
ATOM 668 C C . ASN A 1 82 ? 3.765 15.851 -10.037 1.00 97.06 82 ASN A C 1
ATOM 670 O O . ASN A 1 82 ? 3.353 16.301 -11.108 1.00 97.06 82 ASN A O 1
ATOM 674 N N . ALA A 1 83 ? 2.991 15.160 -9.207 1.00 95.62 83 ALA A N 1
ATOM 675 C CA . ALA A 1 83 ? 1.596 14.841 -9.473 1.00 95.62 83 ALA A CA 1
ATOM 676 C C . ALA A 1 83 ? 0.704 16.085 -9.615 1.00 95.62 83 ALA A C 1
ATOM 678 O O . ALA A 1 83 ? -0.280 16.047 -10.347 1.00 95.62 83 ALA A O 1
ATOM 679 N N . GLU A 1 84 ? 1.075 17.196 -8.975 1.00 94.62 84 GLU A N 1
ATOM 680 C CA . GLU A 1 84 ? 0.346 18.470 -9.030 1.00 94.62 84 GLU A CA 1
ATOM 681 C C . GLU A 1 84 ? 0.452 19.135 -10.413 1.00 94.62 84 GLU A C 1
ATOM 683 O O . GLU A 1 84 ? -0.409 19.925 -10.786 1.00 94.62 84 GLU A O 1
ATOM 688 N N . LEU A 1 85 ? 1.484 18.785 -11.191 1.00 96.44 85 LEU A N 1
ATOM 689 C CA . LEU A 1 85 ? 1.779 19.380 -12.499 1.00 96.44 85 LEU A CA 1
ATOM 690 C C . LEU A 1 85 ? 1.521 18.430 -13.681 1.00 96.44 85 LEU A C 1
ATOM 692 O O . LEU A 1 85 ? 1.543 18.867 -14.825 1.00 96.44 85 LEU A O 1
ATOM 696 N N . ASN A 1 86 ? 1.285 17.138 -13.427 1.00 96.31 86 ASN A N 1
ATOM 697 C CA . ASN A 1 86 ? 1.194 16.087 -14.454 1.00 96.31 86 ASN A CA 1
ATOM 698 C C . ASN A 1 86 ? -0.168 15.369 -14.406 1.00 96.31 86 ASN A C 1
ATOM 700 O O . ASN A 1 86 ? -0.244 14.145 -14.271 1.00 96.31 86 ASN A O 1
ATOM 704 N N . ARG A 1 87 ? -1.267 16.137 -14.447 1.00 94.69 87 ARG A N 1
ATOM 705 C CA . ARG A 1 87 ? -2.636 15.630 -14.222 1.00 94.69 87 ARG A CA 1
ATOM 706 C C . ARG A 1 87 ? -3.050 14.539 -15.214 1.00 94.69 87 ARG A C 1
ATOM 708 O O . ARG A 1 87 ? -3.699 13.575 -14.819 1.00 94.69 87 ARG A O 1
ATOM 715 N N . ASP A 1 88 ? -2.685 14.684 -16.480 1.00 95.56 88 ASP A N 1
ATOM 716 C CA . ASP A 1 88 ? -2.938 13.709 -17.544 1.00 95.56 88 ASP A CA 1
ATOM 717 C C . ASP A 1 88 ? -2.306 12.346 -17.221 1.00 95.56 88 ASP A C 1
ATOM 719 O O . ASP A 1 88 ? -2.976 11.313 -17.284 1.00 95.56 88 ASP A O 1
ATOM 723 N N . VAL A 1 89 ? -1.048 12.346 -16.772 1.00 96.12 89 VAL A N 1
ATOM 724 C CA . VAL A 1 89 ? -0.328 11.134 -16.368 1.00 96.12 89 VAL A CA 1
ATOM 725 C C . VAL A 1 89 ? -0.962 10.510 -15.122 1.00 96.12 89 VAL A C 1
ATOM 727 O O . VAL A 1 89 ? -1.134 9.292 -15.058 1.00 96.12 89 VAL A O 1
ATOM 730 N N . ILE A 1 90 ? -1.357 11.332 -14.145 1.00 95.75 90 ILE A N 1
ATOM 731 C CA . ILE A 1 90 ? -2.027 10.868 -12.922 1.00 95.75 90 ILE A CA 1
ATOM 732 C C . ILE A 1 90 ? -3.361 10.187 -13.235 1.00 95.75 90 ILE A C 1
ATOM 734 O O . ILE A 1 90 ? -3.640 9.121 -12.684 1.00 95.75 90 ILE A O 1
ATOM 738 N N . LEU A 1 91 ? -4.156 10.755 -14.145 1.00 94.75 91 LEU A N 1
ATOM 739 C CA . LEU A 1 91 ? -5.409 10.151 -14.5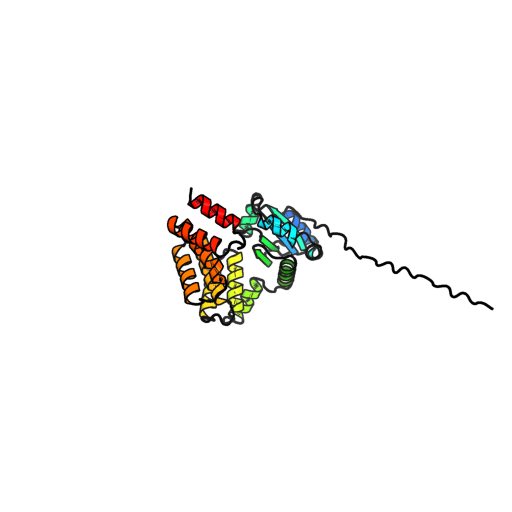99 1.00 94.75 91 LEU A CA 1
ATOM 740 C C . LEU A 1 91 ? -5.158 8.857 -15.384 1.00 94.75 91 LEU A C 1
ATOM 742 O O . LEU A 1 91 ? -5.844 7.865 -15.135 1.00 94.75 91 LEU A O 1
ATOM 746 N N . LYS A 1 92 ? -4.146 8.834 -16.266 1.00 95.38 92 LYS A N 1
ATOM 747 C CA . LYS A 1 92 ? -3.768 7.646 -17.049 1.00 95.38 92 LYS A CA 1
ATOM 748 C C . LYS A 1 92 ? -3.460 6.443 -16.154 1.00 95.38 92 LYS A C 1
ATOM 750 O O . LYS A 1 92 ? -3.988 5.361 -16.394 1.00 95.38 92 LYS A O 1
ATOM 755 N N . TYR A 1 93 ? -2.632 6.625 -15.124 1.00 96.38 93 TYR A N 1
ATOM 756 C CA . TYR A 1 93 ? -2.236 5.534 -14.220 1.00 96.38 93 TYR A CA 1
ATOM 757 C C . TYR A 1 93 ? -3.090 5.439 -12.951 1.00 96.38 93 TYR A C 1
ATOM 759 O O . TYR A 1 93 ? -2.820 4.589 -12.101 1.00 96.38 93 TYR A O 1
ATOM 767 N N . LYS A 1 94 ? -4.121 6.282 -12.806 1.00 94.88 94 LYS A N 1
ATOM 768 C CA . LYS A 1 94 ? -5.021 6.315 -11.642 1.00 94.88 94 LYS A CA 1
ATOM 769 C C . LYS A 1 94 ? -4.250 6.365 -10.317 1.00 94.88 94 LYS A C 1
ATOM 771 O O . LYS A 1 94 ? -4.436 5.525 -9.438 1.00 94.88 94 LYS A O 1
ATOM 776 N N . VAL A 1 95 ? -3.319 7.309 -10.196 1.00 94.81 95 VAL A N 1
ATOM 777 C CA . VAL A 1 95 ? -2.536 7.489 -8.964 1.00 94.81 95 VAL A CA 1
ATOM 778 C C . VAL A 1 95 ? -3.346 8.323 -7.976 1.00 94.81 95 VAL A C 1
ATOM 780 O O . VAL A 1 95 ? -3.618 9.492 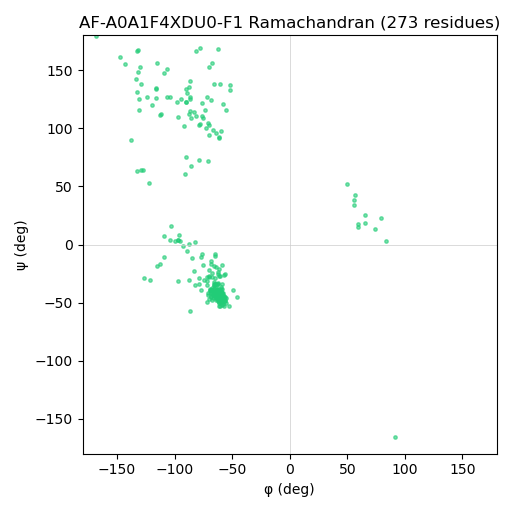-8.234 1.00 94.81 95 VAL A O 1
ATOM 783 N N . SER A 1 96 ? -3.737 7.724 -6.852 1.00 89.88 96 SER A N 1
ATOM 784 C CA . SER A 1 96 ? -4.584 8.364 -5.831 1.00 89.88 96 SER A CA 1
ATOM 785 C C . SER A 1 96 ? -3.885 8.626 -4.500 1.00 89.88 96 SER A C 1
ATOM 787 O O . SER A 1 96 ? -4.389 9.401 -3.690 1.00 89.88 96 SER A O 1
ATOM 789 N N . ASP A 1 97 ? -2.745 7.984 -4.255 1.00 91.81 97 ASP A N 1
ATOM 790 C CA . ASP A 1 97 ? -2.027 8.046 -2.986 1.00 91.81 97 ASP A CA 1
ATOM 791 C C . ASP A 1 97 ? -0.538 8.333 -3.241 1.00 91.81 97 ASP A C 1
ATOM 793 O O . ASP A 1 97 ? 0.024 7.949 -4.271 1.00 91.81 97 ASP A O 1
ATOM 797 N N . PHE A 1 98 ? 0.107 9.039 -2.308 1.00 93.12 98 PHE A N 1
ATOM 798 C CA . PHE A 1 98 ? 1.489 9.505 -2.449 1.00 93.12 98 PHE A CA 1
ATOM 799 C C . PHE A 1 98 ? 2.308 9.210 -1.185 1.00 93.12 98 PHE A C 1
ATOM 801 O O . PHE A 1 98 ? 1.793 9.390 -0.077 1.00 93.12 98 PHE A O 1
ATOM 808 N N . PRO A 1 99 ? 3.595 8.839 -1.312 1.00 96.31 99 PRO A N 1
ATOM 809 C CA . PRO A 1 99 ? 4.324 8.595 -2.563 1.00 96.31 99 PRO A CA 1
ATOM 810 C C . PRO A 1 99 ? 3.857 7.326 -3.293 1.00 96.31 99 PRO A C 1
ATOM 812 O O . PRO A 1 99 ? 3.415 6.376 -2.652 1.00 96.31 99 PRO A O 1
ATOM 815 N N . THR A 1 100 ? 4.005 7.294 -4.621 1.00 98.00 100 THR A N 1
ATOM 816 C CA . THR A 1 100 ? 3.791 6.078 -5.425 1.00 98.00 100 THR A CA 1
ATOM 817 C C . THR A 1 100 ? 4.940 5.879 -6.407 1.00 98.00 100 THR A C 1
ATOM 819 O O . THR A 1 100 ? 5.316 6.798 -7.134 1.00 98.00 100 THR A O 1
ATOM 822 N N . LEU A 1 101 ? 5.482 4.662 -6.449 1.00 98.50 101 LEU A N 1
ATOM 823 C CA . LEU A 1 101 ? 6.405 4.207 -7.485 1.00 98.50 101 LEU A CA 1
ATOM 824 C C . LEU A 1 101 ? 5.653 3.284 -8.442 1.00 98.50 101 LEU A C 1
ATOM 826 O O . LEU A 1 101 ? 5.062 2.306 -7.988 1.00 98.50 101 LEU A O 1
ATOM 830 N N . ILE A 1 102 ? 5.703 3.547 -9.745 1.00 98.69 102 ILE A N 1
ATOM 831 C CA . ILE A 1 102 ? 5.154 2.643 -10.763 1.00 98.69 102 ILE A CA 1
ATOM 832 C C . ILE A 1 102 ? 6.288 2.129 -11.640 1.00 98.69 102 ILE A C 1
ATOM 834 O O . ILE A 1 102 ? 7.057 2.912 -12.197 1.00 98.69 102 ILE A O 1
ATOM 838 N N . LEU A 1 103 ? 6.382 0.808 -11.757 1.00 98.81 103 LEU A N 1
ATOM 839 C CA . LEU A 1 103 ? 7.251 0.139 -12.709 1.00 98.81 103 LEU A CA 1
ATOM 840 C C . LEU A 1 103 ? 6.475 -0.084 -14.008 1.00 98.81 103 LEU A C 1
ATOM 842 O O . LEU A 1 103 ? 5.435 -0.742 -14.008 1.00 98.81 103 LEU A O 1
ATOM 846 N N . LEU A 1 104 ? 7.000 0.441 -15.109 1.00 98.75 104 LEU A N 1
ATOM 847 C CA . LEU A 1 104 ? 6.428 0.312 -16.440 1.00 98.75 104 LEU A CA 1
ATOM 848 C C . LEU A 1 104 ? 7.360 -0.480 -17.361 1.00 98.75 104 LEU A C 1
ATOM 850 O O . LEU A 1 104 ? 8.580 -0.499 -17.170 1.00 98.75 104 LEU A O 1
ATOM 854 N N . THR A 1 105 ? 6.787 -1.080 -18.399 1.00 98.50 105 THR A N 1
ATOM 855 C CA . THR A 1 105 ? 7.527 -1.571 -19.564 1.00 98.50 105 THR A CA 1
ATOM 856 C C . THR A 1 105 ? 8.214 -0.409 -20.284 1.00 98.50 105 THR A C 1
ATOM 858 O O . THR A 1 105 ? 7.901 0.763 -20.050 1.00 98.50 105 THR A O 1
ATOM 861 N N . SER A 1 106 ? 9.125 -0.712 -21.213 1.00 97.75 106 SER A N 1
ATOM 862 C CA . SER A 1 106 ? 9.750 0.311 -22.064 1.00 97.75 106 SER A CA 1
ATOM 863 C C . SER A 1 106 ? 8.735 1.148 -22.856 1.00 97.75 106 SER A C 1
ATOM 865 O O . SER A 1 106 ? 9.010 2.306 -23.145 1.00 97.75 106 SER A O 1
ATOM 867 N N . LYS A 1 107 ? 7.544 0.595 -23.131 1.00 97.50 107 LYS A N 1
ATOM 868 C CA . LYS A 1 107 ? 6.430 1.244 -23.846 1.00 97.50 107 LYS A CA 1
ATOM 869 C C . LYS A 1 107 ? 5.489 2.043 -22.934 1.00 97.50 107 LYS A C 1
ATOM 871 O O . LYS A 1 107 ? 4.496 2.605 -23.392 1.00 97.50 107 LYS A O 1
ATOM 876 N N . GLY A 1 108 ? 5.764 2.076 -21.630 1.00 97.44 108 GLY A N 1
ATOM 877 C CA . GLY A 1 108 ? 4.924 2.762 -20.651 1.00 97.44 108 GLY A CA 1
ATOM 878 C C . GLY A 1 108 ? 3.665 1.989 -20.239 1.00 97.44 108 GLY A C 1
ATOM 879 O O . GLY A 1 108 ? 2.699 2.602 -19.793 1.00 97.44 108 GLY A O 1
ATOM 880 N N . GLU A 1 109 ? 3.640 0.663 -20.381 1.00 97.81 109 GLU A N 1
ATOM 881 C CA . GLU A 1 109 ? 2.565 -0.173 -19.825 1.00 97.81 109 GLU A CA 1
ATOM 882 C C . GLU A 1 109 ? 2.901 -0.540 -18.381 1.00 97.81 109 GLU A C 1
ATOM 884 O O . GLU A 1 109 ? 4.054 -0.821 -18.070 1.00 97.81 109 GLU A O 1
ATOM 889 N N . GLU A 1 110 ? 1.925 -0.552 -17.479 1.00 98.38 110 GLU A N 1
ATOM 890 C CA . GLU A 1 110 ? 2.199 -0.861 -16.076 1.00 98.38 110 GLU A CA 1
ATOM 891 C C . GLU A 1 110 ? 2.521 -2.342 -15.851 1.00 98.38 110 GLU A C 1
ATOM 893 O O . GLU A 1 110 ? 1.734 -3.218 -16.199 1.00 98.38 110 GLU A O 1
ATOM 898 N N . ILE A 1 111 ? 3.662 -2.607 -15.206 1.00 98.62 111 ILE A N 1
ATOM 899 C CA . ILE A 1 111 ? 4.028 -3.929 -14.686 1.00 98.62 111 ILE A CA 1
ATOM 900 C C . ILE A 1 111 ? 3.443 -4.089 -13.282 1.00 98.62 111 ILE A C 1
ATOM 902 O O . ILE A 1 111 ? 2.694 -5.030 -13.019 1.00 98.62 111 ILE A O 1
ATOM 906 N N . ASP A 1 112 ? 3.801 -3.177 -12.372 1.00 98.69 112 ASP A N 1
ATOM 907 C CA . ASP A 1 112 ? 3.205 -3.075 -11.040 1.00 98.69 112 ASP A CA 1
ATOM 908 C C . ASP A 1 112 ? 3.610 -1.772 -10.324 1.00 98.69 112 ASP A C 1
ATOM 910 O O . ASP A 1 112 ? 4.389 -0.975 -10.848 1.00 98.69 112 ASP A O 1
ATOM 914 N N . ARG A 1 113 ? 3.118 -1.567 -9.098 1.00 98.56 113 ARG A N 1
ATOM 915 C CA . ARG A 1 113 ? 3.360 -0.377 -8.280 1.00 98.56 113 ARG A CA 1
ATOM 916 C C . ARG A 1 113 ? 3.755 -0.689 -6.835 1.00 98.56 113 ARG A C 1
ATOM 918 O O . ARG A 1 113 ? 3.666 -1.818 -6.347 1.00 98.56 113 ARG A O 1
ATOM 925 N N . ILE A 1 114 ? 4.255 0.339 -6.162 1.00 98.25 114 ILE A N 1
ATOM 926 C CA . ILE A 1 114 ? 4.547 0.382 -4.729 1.00 98.25 114 ILE A CA 1
ATOM 927 C C . ILE A 1 114 ? 3.918 1.671 -4.204 1.00 98.25 114 ILE A C 1
ATOM 929 O O . ILE A 1 114 ? 4.329 2.759 -4.609 1.00 98.25 114 ILE A O 1
ATOM 933 N N . VAL A 1 115 ? 2.927 1.547 -3.323 1.00 96.56 115 VAL A N 1
ATOM 934 C CA . VAL A 1 115 ? 2.189 2.687 -2.759 1.00 96.56 115 VAL A CA 1
ATOM 935 C C . VAL A 1 115 ? 2.603 2.903 -1.307 1.00 96.56 115 VAL A C 1
ATOM 937 O O . VAL A 1 115 ? 2.532 1.981 -0.495 1.00 96.56 115 VAL A O 1
ATOM 940 N N . GLY A 1 116 ? 3.012 4.124 -0.971 1.00 92.12 116 GLY A N 1
ATOM 941 C CA . GLY A 1 116 ? 3.447 4.509 0.368 1.00 92.12 116 GLY A CA 1
ATOM 942 C C . GLY A 1 116 ? 4.950 4.354 0.607 1.00 92.12 116 GLY A C 1
ATOM 943 O O . GLY A 1 116 ? 5.755 4.239 -0.318 1.00 92.12 116 GLY A O 1
ATOM 944 N N . TYR A 1 117 ? 5.336 4.409 1.882 1.00 89.56 117 TYR A N 1
ATOM 945 C CA . TYR A 1 117 ? 6.736 4.394 2.296 1.00 89.56 117 TYR A CA 1
ATOM 946 C C . TYR A 1 117 ? 7.258 2.974 2.541 1.00 89.56 117 TYR A C 1
ATOM 948 O O . TYR A 1 117 ? 6.632 2.189 3.247 1.00 89.56 117 TYR A O 1
ATOM 956 N N . TYR A 1 118 ? 8.447 2.686 2.012 1.00 92.94 118 TYR A N 1
ATOM 957 C CA . TYR A 1 118 ? 9.195 1.448 2.228 1.00 92.94 118 TYR A CA 1
ATOM 958 C C . TYR A 1 118 ? 10.683 1.768 2.296 1.00 92.94 118 TYR A C 1
ATOM 960 O O . TYR A 1 118 ? 11.127 2.743 1.695 1.00 92.94 118 TYR A O 1
ATOM 968 N N . SER A 1 119 ? 11.473 0.926 2.963 1.00 93.69 119 SER A N 1
ATOM 969 C CA . SER A 1 119 ? 12.930 1.086 2.946 1.00 93.69 119 SER A CA 1
ATOM 970 C C . SER A 1 119 ? 13.523 0.811 1.556 1.00 93.69 119 SER A C 1
ATOM 972 O O . SER A 1 119 ? 12.986 0.013 0.783 1.00 93.69 119 SER A O 1
ATOM 974 N N . SER A 1 120 ? 14.709 1.366 1.267 1.00 94.06 120 SER A N 1
ATOM 975 C CA . SER A 1 120 ? 15.482 1.060 0.043 1.00 94.06 120 SER A CA 1
ATOM 976 C C . SER A 1 120 ? 15.571 -0.445 -0.248 1.00 94.06 120 SER A C 1
ATOM 978 O O . SER A 1 120 ? 15.335 -0.896 -1.369 1.00 94.06 120 SER A O 1
ATOM 980 N N . LYS A 1 121 ? 15.857 -1.257 0.782 1.00 95.62 121 LYS A N 1
ATOM 981 C CA . LYS A 1 121 ? 15.991 -2.716 0.647 1.00 95.62 121 LYS A CA 1
ATOM 982 C C . LYS A 1 121 ? 14.692 -3.358 0.158 1.00 95.62 121 LYS A C 1
ATOM 984 O O . LYS A 1 121 ? 14.734 -4.243 -0.695 1.00 95.62 121 LYS A O 1
ATOM 989 N N . GLU A 1 122 ? 13.557 -2.939 0.703 1.00 96.75 122 GLU A N 1
ATOM 990 C CA . GLU A 1 122 ? 12.244 -3.467 0.332 1.00 96.75 122 GLU A CA 1
ATOM 991 C C . GLU A 1 122 ? 11.827 -3.016 -1.063 1.00 96.75 122 GLU A C 1
ATOM 993 O O . GLU A 1 122 ? 11.360 -3.845 -1.841 1.00 96.75 122 GLU A O 1
ATOM 998 N N . ILE A 1 123 ? 12.063 -1.747 -1.410 1.00 97.69 123 ILE A N 1
ATOM 999 C CA . ILE A 1 123 ? 11.795 -1.209 -2.750 1.00 97.69 123 ILE A CA 1
ATOM 1000 C C . ILE A 1 123 ? 12.595 -1.980 -3.797 1.00 97.69 123 ILE A C 1
ATOM 1002 O O . ILE A 1 123 ? 12.023 -2.518 -4.742 1.00 97.69 123 ILE A O 1
ATOM 1006 N N . VAL A 1 124 ? 13.910 -2.110 -3.602 1.00 97.56 124 VAL A N 1
ATOM 1007 C CA . VAL A 1 124 ? 14.786 -2.848 -4.521 1.00 97.56 124 VAL A CA 1
ATOM 1008 C C . VAL A 1 124 ? 14.357 -4.314 -4.624 1.00 97.56 124 VAL A C 1
ATOM 1010 O O . VAL A 1 124 ? 14.345 -4.873 -5.721 1.00 97.56 124 VAL A O 1
ATOM 1013 N N . LYS A 1 125 ? 13.966 -4.954 -3.514 1.00 98.12 125 LYS A N 1
ATOM 1014 C CA . LYS A 1 125 ? 13.440 -6.328 -3.531 1.00 98.12 125 LYS A CA 1
ATOM 1015 C C . LYS A 1 125 ? 12.155 -6.430 -4.360 1.00 98.12 125 LYS A C 1
ATOM 1017 O O . LYS A 1 125 ? 12.091 -7.285 -5.239 1.00 98.12 125 LYS A O 1
ATOM 1022 N N . LYS A 1 126 ? 11.171 -5.560 -4.111 1.00 98.44 126 LYS A N 1
ATOM 1023 C CA . LYS A 1 126 ? 9.891 -5.526 -4.837 1.00 98.44 126 LYS A CA 1
ATOM 1024 C C . LYS A 1 126 ? 10.110 -5.296 -6.329 1.00 98.44 126 LYS A C 1
ATOM 1026 O O . LYS A 1 126 ? 9.656 -6.099 -7.130 1.00 98.44 126 LYS A O 1
ATOM 1031 N N . ILE A 1 127 ? 10.909 -4.297 -6.704 1.00 98.50 127 ILE A N 1
ATOM 1032 C CA . ILE A 1 127 ? 11.250 -4.029 -8.108 1.00 98.50 127 ILE A CA 1
ATOM 1033 C C . ILE A 1 127 ? 11.899 -5.254 -8.761 1.00 98.50 127 ILE A C 1
ATOM 1035 O O . ILE A 1 127 ? 11.520 -5.642 -9.861 1.00 98.50 127 ILE A O 1
ATOM 1039 N N . ASN A 1 128 ? 12.850 -5.908 -8.089 1.00 98.44 128 ASN A N 1
ATOM 1040 C CA . ASN A 1 128 ? 13.471 -7.122 -8.621 1.00 98.44 128 ASN A CA 1
ATOM 1041 C C . ASN A 1 128 ? 12.482 -8.284 -8.785 1.00 98.44 128 ASN A C 1
ATOM 1043 O O . ASN A 1 128 ? 12.651 -9.080 -9.706 1.00 98.44 128 ASN A O 1
ATOM 1047 N N . ASN A 1 129 ? 11.486 -8.403 -7.907 1.00 98.69 129 ASN A N 1
ATOM 1048 C CA . ASN A 1 129 ? 10.410 -9.379 -8.056 1.00 98.69 129 ASN A CA 1
ATOM 1049 C C . ASN A 1 129 ? 9.530 -9.029 -9.259 1.00 98.69 129 ASN A C 1
ATOM 1051 O O . ASN A 1 129 ? 9.326 -9.884 -10.119 1.00 98.69 129 ASN A O 1
ATOM 1055 N N . TYR A 1 130 ? 9.118 -7.767 -9.386 1.00 98.69 130 TYR A N 1
ATOM 1056 C CA . TYR A 1 130 ? 8.277 -7.297 -10.487 1.00 98.69 130 TYR A CA 1
ATOM 1057 C C . TYR A 1 130 ? 8.956 -7.485 -11.849 1.00 98.69 130 TYR A C 1
ATOM 1059 O O . TYR A 1 130 ? 8.343 -7.999 -12.778 1.00 98.69 130 TYR A O 1
ATOM 1067 N N . LEU A 1 131 ? 10.258 -7.189 -11.948 1.00 98.06 131 LEU A N 1
ATOM 1068 C CA . LEU A 1 131 ? 11.069 -7.442 -13.148 1.00 98.06 131 LEU A CA 1
ATOM 1069 C C . LEU A 1 131 ? 11.161 -8.930 -13.526 1.00 98.06 131 LEU A C 1
ATOM 1071 O O . LEU A 1 131 ? 11.462 -9.250 -14.670 1.00 98.06 131 LEU A O 1
ATOM 1075 N N . LYS A 1 132 ? 10.918 -9.841 -12.578 1.00 98.38 132 LYS A N 1
ATOM 1076 C CA . LYS A 1 132 ? 10.860 -11.295 -12.800 1.00 98.38 132 LYS A CA 1
ATOM 1077 C C . LYS A 1 132 ? 9.427 -11.803 -13.000 1.00 98.38 132 LYS A C 1
ATOM 1079 O O . LYS A 1 132 ? 9.221 -13.013 -12.982 1.00 98.38 132 LYS A O 1
ATOM 1084 N N . GLY A 1 133 ? 8.447 -10.904 -13.116 1.00 98.31 133 GLY A N 1
ATOM 1085 C CA . GLY A 1 133 ? 7.029 -11.252 -13.187 1.00 98.31 133 GLY A CA 1
ATOM 1086 C C . GLY A 1 133 ? 6.492 -11.887 -11.903 1.00 98.31 133 GLY A C 1
ATOM 1087 O O . GLY A 1 133 ? 5.558 -12.671 -11.971 1.00 98.31 133 GLY A O 1
ATOM 1088 N N . LYS A 1 134 ? 7.103 -11.606 -10.744 1.00 98.69 134 LYS A N 1
ATOM 1089 C CA . LYS A 1 134 ? 6.674 -12.110 -9.432 1.00 98.69 134 LYS A CA 1
ATOM 1090 C C . LYS A 1 134 ? 6.080 -10.993 -8.596 1.00 98.69 134 LYS A C 1
ATOM 1092 O O . LYS A 1 134 ? 6.557 -9.867 -8.646 1.00 98.69 134 LYS A O 1
ATOM 1097 N N . GLU A 1 135 ? 5.113 -11.345 -7.759 1.00 98.44 135 GLU A N 1
ATOM 1098 C CA . GLU A 1 135 ? 4.393 -10.431 -6.868 1.00 98.44 135 GLU A CA 1
ATOM 1099 C C . GLU A 1 135 ? 3.668 -9.291 -7.605 1.00 98.44 135 GLU A C 1
ATOM 1101 O O . GLU A 1 135 ? 3.266 -8.327 -6.957 1.00 98.44 135 GLU A O 1
ATOM 1106 N N . THR A 1 136 ? 3.493 -9.411 -8.927 1.00 98.75 136 THR A N 1
ATOM 1107 C CA . THR A 1 136 ? 2.734 -8.471 -9.756 1.00 98.75 136 THR A CA 1
ATOM 1108 C C . THR A 1 136 ? 1.236 -8.753 -9.676 1.00 98.75 136 THR A C 1
ATOM 1110 O O . THR A 1 136 ? 0.829 -9.825 -9.222 1.00 98.75 136 THR A O 1
ATOM 1113 N N . LEU A 1 137 ? 0.403 -7.820 -10.152 1.00 98.62 137 LEU A N 1
ATOM 1114 C CA . LEU A 1 137 ? -1.031 -8.080 -10.332 1.00 98.62 137 LEU A CA 1
ATOM 1115 C C . LEU A 1 137 ? -1.248 -9.358 -11.162 1.00 98.62 137 LEU A C 1
ATOM 1117 O O . LEU A 1 137 ? -1.881 -10.292 -10.680 1.00 98.62 137 LEU A O 1
ATOM 1121 N N . ALA A 1 138 ? -0.620 -9.437 -12.338 1.00 98.56 138 ALA A N 1
ATOM 1122 C CA . ALA A 1 138 ? -0.738 -10.585 -13.237 1.00 98.56 138 ALA A CA 1
ATOM 1123 C C . ALA A 1 138 ? -0.260 -11.911 -12.606 1.00 98.56 138 ALA A C 1
ATOM 1125 O O . ALA A 1 138 ? -0.855 -12.962 -12.841 1.00 98.56 138 ALA A O 1
ATOM 1126 N N . ASP A 1 139 ? 0.795 -11.885 -11.782 1.00 98.75 139 ASP A N 1
ATOM 1127 C CA . ASP A 1 139 ? 1.273 -13.071 -11.054 1.00 98.75 139 ASP A CA 1
ATOM 1128 C C . ASP A 1 139 ? 0.234 -13.567 -10.042 1.00 98.75 139 ASP A C 1
ATOM 1130 O O . ASP A 1 139 ? -0.049 -14.763 -9.970 1.00 98.75 139 ASP A O 1
ATOM 1134 N N . TYR A 1 140 ? -0.371 -12.661 -9.271 1.00 98.75 140 TYR A N 1
ATOM 1135 C CA . TYR A 1 140 ? -1.398 -13.045 -8.304 1.00 98.75 140 TYR A CA 1
ATOM 1136 C C . TYR A 1 140 ? -2.718 -13.450 -8.964 1.00 98.75 140 TYR A C 1
ATOM 1138 O O . TYR A 1 140 ? -3.343 -14.396 -8.489 1.00 98.75 140 TYR A O 1
ATOM 1146 N N . GLU A 1 141 ? -3.110 -12.827 -10.078 1.00 98.69 141 GLU A N 1
ATOM 1147 C CA . GLU A 1 141 ? -4.248 -13.283 -10.890 1.00 98.69 141 GLU A CA 1
ATOM 1148 C C . GLU A 1 141 ? -4.033 -14.717 -11.380 1.00 98.69 141 GLU A C 1
ATOM 1150 O O . GLU A 1 141 ? -4.910 -15.568 -11.221 1.00 98.69 141 GLU A O 1
ATOM 1155 N N . LYS A 1 142 ? -2.838 -15.016 -11.905 1.00 98.69 142 LYS A N 1
ATOM 1156 C CA . LYS A 1 142 ? -2.468 -16.371 -12.319 1.00 98.69 142 LYS A CA 1
ATOM 1157 C C . LYS A 1 142 ? -2.524 -17.355 -11.146 1.00 98.69 142 LYS A C 1
ATOM 1159 O O . LYS A 1 142 ? -3.163 -18.395 -11.268 1.00 98.69 142 LYS A O 1
ATOM 1164 N N . LYS A 1 143 ? -1.920 -17.019 -10.002 1.00 98.62 143 LYS A N 1
ATOM 1165 C CA . LYS A 1 143 ? -1.913 -17.883 -8.807 1.00 98.62 143 LYS A CA 1
ATOM 1166 C C . LYS A 1 143 ? -3.312 -18.180 -8.282 1.00 98.62 143 LYS A C 1
ATOM 1168 O O . LYS A 1 143 ? -3.582 -19.313 -7.911 1.00 98.62 143 LYS A O 1
ATOM 1173 N N . VAL A 1 144 ? -4.200 -17.187 -8.256 1.00 98.56 144 VAL A N 1
ATOM 1174 C CA . VAL A 1 144 ? -5.591 -17.380 -7.817 1.00 98.56 144 VAL A CA 1
ATOM 1175 C C . VAL A 1 144 ? -6.398 -18.174 -8.847 1.00 98.56 144 VAL A C 1
ATOM 1177 O O . VAL A 1 144 ? -7.276 -18.942 -8.466 1.00 98.56 144 VAL A O 1
ATOM 1180 N N . LYS A 1 145 ? -6.093 -18.044 -10.143 1.00 98.31 145 LYS A N 1
ATOM 1181 C CA . LYS A 1 145 ? -6.687 -18.894 -11.184 1.00 98.31 145 LYS A CA 1
ATOM 1182 C C . LYS A 1 145 ? -6.264 -20.361 -11.040 1.00 98.31 145 LYS A C 1
ATOM 1184 O O . LYS A 1 145 ? -7.081 -21.243 -11.278 1.00 98.31 145 LYS A O 1
ATOM 1189 N N . GLU A 1 146 ? -5.007 -20.613 -10.682 1.00 98.50 146 GLU A N 1
ATOM 1190 C CA . GLU A 1 146 ? -4.456 -21.963 -10.490 1.00 98.50 146 GLU A CA 1
ATOM 1191 C C . GLU A 1 146 ? -4.894 -22.597 -9.159 1.00 98.50 146 GLU A C 1
ATOM 1193 O O . GLU A 1 146 ? -5.215 -23.782 -9.122 1.00 98.50 146 GLU A O 1
ATOM 1198 N N . ASP A 1 147 ? -4.950 -21.814 -8.079 1.00 98.06 147 ASP A N 1
ATOM 1199 C CA . ASP A 1 147 ? -5.418 -22.230 -6.755 1.00 98.06 147 ASP A CA 1
ATOM 1200 C C . ASP A 1 147 ? -6.300 -21.135 -6.134 1.00 98.06 147 ASP A C 1
ATOM 1202 O O . ASP A 1 147 ? -5.847 -20.246 -5.402 1.00 98.06 147 ASP A O 1
ATOM 1206 N N . SER A 1 148 ? -7.606 -21.223 -6.398 1.00 97.25 148 SER A N 1
ATOM 1207 C CA . SER A 1 148 ? -8.584 -20.257 -5.886 1.00 97.25 148 SER A CA 1
ATOM 1208 C C . SER A 1 148 ? -8.774 -20.320 -4.368 1.00 97.25 148 SER A C 1
ATOM 1210 O O . SER A 1 148 ? -9.368 -19.407 -3.788 1.00 97.25 148 SER A O 1
ATOM 1212 N N . LEU A 1 149 ? -8.297 -21.387 -3.715 1.00 97.81 149 LEU A N 1
ATOM 1213 C CA . LEU A 1 149 ? -8.390 -21.588 -2.266 1.00 97.81 149 LEU A CA 1
ATOM 1214 C C . LEU A 1 149 ? -7.149 -21.060 -1.529 1.00 97.81 149 LEU A C 1
ATOM 1216 O O . LEU A 1 149 ? -7.099 -21.073 -0.296 1.00 97.81 149 LEU A O 1
ATOM 1220 N N . ASN A 1 150 ? -6.161 -20.533 -2.257 1.00 98.31 150 ASN A N 1
ATOM 1221 C CA . ASN A 1 150 ? -4.966 -19.964 -1.660 1.00 98.31 150 ASN A CA 1
ATOM 1222 C C . ASN A 1 150 ? -5.267 -18.646 -0.928 1.00 98.31 150 ASN A C 1
ATOM 1224 O O . ASN A 1 150 ? -5.389 -17.581 -1.540 1.00 98.31 150 ASN A O 1
ATOM 1228 N N . VAL A 1 151 ? -5.336 -18.700 0.402 1.00 98.56 151 VAL A N 1
ATOM 1229 C CA . VAL A 1 151 ? -5.641 -17.542 1.267 1.00 98.56 151 VAL A CA 1
ATOM 1230 C C . VAL A 1 151 ? -4.682 -16.374 1.024 1.00 98.56 151 VAL A C 1
ATOM 1232 O O . VAL A 1 151 ? -5.104 -15.228 0.888 1.00 98.56 151 VAL A O 1
ATOM 1235 N N . VAL A 1 152 ? -3.376 -16.654 0.952 1.00 98.50 152 VAL A N 1
ATOM 1236 C CA . VAL A 1 152 ? -2.357 -15.607 0.805 1.00 98.50 152 VAL A CA 1
ATOM 1237 C C . VAL A 1 152 ? -2.464 -14.947 -0.566 1.00 98.50 152 VAL A C 1
ATOM 1239 O O . VAL A 1 152 ? -2.393 -13.725 -0.642 1.00 98.50 152 VAL A O 1
ATOM 1242 N N . SER A 1 153 ? -2.663 -15.721 -1.634 1.00 98.62 153 SER A N 1
ATOM 1243 C CA . SER A 1 153 ? -2.765 -15.168 -2.990 1.00 98.62 153 SER A CA 1
ATOM 1244 C C . SER A 1 153 ? -4.035 -14.342 -3.174 1.00 98.62 153 SER A C 1
ATOM 1246 O O . SER A 1 153 ? -3.948 -13.262 -3.746 1.00 98.62 153 SER A O 1
ATOM 1248 N N . ASN A 1 154 ? -5.173 -14.771 -2.612 1.00 98.81 154 ASN A N 1
ATOM 1249 C CA . ASN A 1 154 ? -6.393 -13.957 -2.584 1.00 98.81 154 ASN A CA 1
ATOM 1250 C C . ASN A 1 154 ? -6.151 -12.625 -1.860 1.00 98.81 154 ASN A C 1
ATOM 1252 O O . ASN A 1 154 ? -6.430 -11.565 -2.411 1.00 98.81 154 ASN A O 1
ATOM 1256 N N . PHE A 1 155 ? -5.550 -12.655 -0.668 1.00 98.88 155 PHE A N 1
ATOM 1257 C CA . PHE A 1 155 ? -5.252 -11.428 0.073 1.00 98.88 155 PHE A CA 1
ATOM 1258 C C . PHE A 1 155 ? -4.344 -10.476 -0.717 1.00 98.88 155 PHE A C 1
ATOM 1260 O O . PHE A 1 155 ? -4.639 -9.288 -0.837 1.00 98.88 155 PHE A O 1
ATOM 1267 N N . ARG A 1 156 ? -3.251 -10.999 -1.288 1.00 98.62 156 ARG A N 1
ATOM 1268 C CA . ARG A 1 156 ? -2.307 -10.194 -2.074 1.00 98.62 156 ARG A CA 1
ATOM 1269 C C . ARG A 1 156 ? -2.933 -9.657 -3.355 1.00 98.62 156 ARG A C 1
ATOM 1271 O O . ARG A 1 156 ? -2.629 -8.533 -3.735 1.00 98.62 156 ARG A O 1
ATOM 1278 N N . LEU A 1 157 ? -3.821 -10.413 -3.994 1.00 98.75 157 LEU A N 1
ATOM 1279 C CA . LEU A 1 157 ? -4.563 -9.934 -5.154 1.00 98.75 157 LEU A CA 1
ATOM 1280 C C . LEU A 1 157 ? -5.504 -8.780 -4.772 1.00 98.75 157 LEU A C 1
ATOM 1282 O O . LEU A 1 157 ? -5.544 -7.769 -5.470 1.00 98.75 157 LEU A O 1
ATOM 1286 N N . GLY A 1 158 ? -6.169 -8.876 -3.616 1.00 98.62 158 GLY A N 1
ATOM 1287 C CA . GLY A 1 158 ? -6.948 -7.776 -3.044 1.00 98.62 158 GLY A CA 1
ATOM 1288 C C . GLY A 1 158 ? -6.120 -6.503 -2.840 1.00 98.62 158 GLY A C 1
ATOM 1289 O O . GLY A 1 158 ? -6.538 -5.427 -3.266 1.00 98.62 158 GLY A O 1
ATOM 1290 N N . GLU A 1 159 ? -4.906 -6.623 -2.289 1.00 98.38 159 GLU A N 1
ATOM 1291 C CA . GLU A 1 159 ? -3.979 -5.488 -2.159 1.00 98.38 159 GLU A CA 1
ATOM 1292 C C . GLU A 1 159 ? -3.620 -4.886 -3.524 1.00 98.38 159 GLU A C 1
ATOM 1294 O O . GLU A 1 159 ? -3.631 -3.665 -3.672 1.00 98.38 159 GLU A O 1
ATOM 1299 N N . LYS A 1 160 ? -3.374 -5.714 -4.550 1.00 98.25 160 LYS A N 1
ATOM 1300 C CA . LYS A 1 160 ? -3.038 -5.230 -5.900 1.00 98.25 160 LYS A CA 1
ATOM 1301 C C . LYS A 1 160 ? -4.160 -4.420 -6.537 1.00 98.25 160 LYS A C 1
ATOM 1303 O O . LYS A 1 160 ? -3.879 -3.407 -7.183 1.00 98.25 160 LYS A O 1
ATOM 1308 N N . PHE A 1 161 ? -5.408 -4.841 -6.354 1.00 98.06 161 PHE A N 1
ATOM 1309 C CA . PHE A 1 161 ? -6.575 -4.081 -6.800 1.00 98.06 161 PHE A CA 1
ATOM 1310 C C . PHE A 1 161 ? -6.760 -2.801 -5.973 1.00 98.06 161 PHE A C 1
ATOM 1312 O O . PHE A 1 161 ? -7.022 -1.734 -6.531 1.00 98.06 161 PHE A O 1
ATOM 1319 N N . GLN A 1 162 ? -6.540 -2.866 -4.658 1.00 97.00 162 GLN A N 1
ATOM 1320 C CA . GLN A 1 162 ? -6.636 -1.707 -3.769 1.00 97.00 162 GLN A CA 1
ATOM 1321 C C . GLN A 1 162 ? -5.611 -0.618 -4.129 1.00 97.00 162 GLN A C 1
ATOM 1323 O O . GLN A 1 162 ? -5.976 0.550 -4.225 1.00 97.00 162 GLN A O 1
ATOM 1328 N N . GLU A 1 163 ? -4.353 -0.983 -4.399 1.00 95.50 163 GLU A N 1
ATOM 1329 C CA . GLU A 1 163 ? -3.280 -0.065 -4.833 1.00 95.50 163 GLU A CA 1
ATOM 1330 C C . GLU A 1 163 ? -3.616 0.679 -6.149 1.00 95.50 163 GLU A C 1
ATOM 1332 O O . GLU A 1 163 ? -2.997 1.695 -6.483 1.00 95.50 163 GLU A O 1
ATOM 1337 N N . ARG A 1 164 ? -4.593 0.171 -6.911 1.00 95.00 164 ARG A N 1
ATOM 1338 C CA . ARG A 1 164 ? -5.094 0.727 -8.180 1.00 95.00 164 ARG A CA 1
ATOM 1339 C C . ARG A 1 164 ? -6.439 1.443 -8.044 1.00 95.00 164 ARG A C 1
ATOM 1341 O O . ARG A 1 164 ? -7.012 1.853 -9.053 1.00 95.00 164 ARG A O 1
ATOM 1348 N N . GLY A 1 165 ? -6.968 1.553 -6.826 1.00 93.25 165 GLY A N 1
ATOM 1349 C CA . GLY A 1 165 ? -8.302 2.096 -6.572 1.00 93.25 165 GLY A CA 1
ATOM 1350 C C . GLY A 1 165 ? -9.438 1.242 -7.144 1.00 93.25 165 GLY A C 1
ATOM 1351 O O . GLY A 1 165 ? -10.550 1.731 -7.324 1.00 93.25 165 GLY A O 1
ATOM 1352 N N . GLN A 1 166 ? -9.184 -0.030 -7.461 1.00 95.25 166 GLN A N 1
ATOM 1353 C CA . GLN A 1 166 ? -10.187 -0.971 -7.963 1.00 95.25 166 GLN A CA 1
ATOM 1354 C C . GLN A 1 166 ? -10.910 -1.614 -6.774 1.00 95.25 166 GLN A C 1
ATOM 1356 O O . GLN A 1 166 ? -10.749 -2.798 -6.480 1.00 95.25 166 GLN A O 1
ATOM 1361 N N . TRP A 1 167 ? -11.681 -0.793 -6.057 1.00 94.94 167 TRP A N 1
ATOM 1362 C CA . TRP A 1 167 ? -12.265 -1.125 -4.755 1.00 94.94 167 TRP A CA 1
ATOM 1363 C C . TRP A 1 167 ? -13.149 -2.374 -4.784 1.00 94.94 167 TRP A C 1
ATOM 1365 O O . TRP A 1 167 ? -13.007 -3.229 -3.920 1.00 94.94 167 TRP A O 1
ATOM 1375 N N . THR A 1 168 ? -13.997 -2.528 -5.803 1.00 96.75 168 THR A N 1
ATOM 1376 C CA . THR A 1 168 ? -14.903 -3.682 -5.930 1.00 96.75 168 THR A CA 1
ATOM 1377 C C . THR A 1 168 ? -14.153 -5.010 -6.041 1.00 96.75 168 THR A C 1
ATOM 1379 O O . THR A 1 168 ? -14.487 -5.969 -5.346 1.00 96.75 168 THR A O 1
ATOM 1382 N N . GLU A 1 169 ? -13.105 -5.077 -6.869 1.00 98.19 169 GLU A N 1
ATOM 1383 C CA . GLU A 1 169 ? -12.293 -6.295 -6.977 1.00 98.19 169 GLU A CA 1
ATOM 1384 C C . GLU A 1 169 ? -11.482 -6.528 -5.696 1.00 98.19 169 GLU A C 1
ATOM 1386 O O . GLU A 1 169 ? -11.408 -7.658 -5.214 1.00 98.19 169 GLU A O 1
ATOM 1391 N N . ALA A 1 170 ? -10.943 -5.471 -5.081 1.00 98.44 170 ALA A N 1
ATOM 1392 C CA . ALA A 1 170 ? -10.253 -5.590 -3.799 1.00 98.44 170 ALA A CA 1
ATOM 1393 C C . ALA A 1 170 ? -11.166 -6.178 -2.707 1.00 98.44 170 ALA A C 1
ATOM 1395 O O . ALA A 1 170 ? -10.787 -7.141 -2.038 1.00 98.44 170 ALA A O 1
ATOM 1396 N N . GLU A 1 171 ? -12.394 -5.663 -2.569 1.00 98.31 171 GLU A N 1
ATOM 1397 C CA . GLU A 1 171 ? -13.386 -6.176 -1.619 1.00 98.31 171 GLU A CA 1
ATOM 1398 C C . GLU A 1 171 ? -13.701 -7.652 -1.857 1.00 98.31 171 GLU A C 1
ATOM 1400 O O . GLU A 1 171 ? -13.717 -8.441 -0.912 1.00 98.31 171 GLU A O 1
ATOM 1405 N N . LYS A 1 172 ? -13.915 -8.050 -3.114 1.00 98.50 172 LYS A N 1
ATOM 1406 C CA . LYS A 1 172 ? -14.170 -9.444 -3.497 1.00 98.50 172 LYS A CA 1
ATOM 1407 C C . LYS A 1 172 ? -13.064 -10.378 -3.004 1.00 98.50 172 LYS A C 1
ATOM 1409 O O . LYS A 1 172 ? -13.363 -11.380 -2.353 1.00 98.50 172 LYS A O 1
ATOM 1414 N N . PHE A 1 173 ? -11.797 -10.052 -3.257 1.00 98.81 173 PHE A N 1
ATOM 1415 C CA . PHE A 1 173 ? -10.680 -10.917 -2.865 1.00 98.81 173 PHE A CA 1
ATOM 1416 C C . PHE A 1 173 ? -10.384 -10.890 -1.356 1.00 98.81 173 PHE A C 1
ATOM 1418 O O . PHE A 1 173 ? -10.011 -11.917 -0.778 1.00 98.81 173 PHE A O 1
ATOM 1425 N N . TYR A 1 174 ? -10.630 -9.772 -0.667 1.00 98.81 174 TYR A N 1
ATOM 1426 C CA . TYR A 1 174 ? -10.577 -9.740 0.797 1.00 98.81 174 TYR A CA 1
ATOM 1427 C C . TYR A 1 174 ? -11.708 -10.542 1.445 1.00 98.81 174 TYR A C 1
ATOM 1429 O O . TYR A 1 174 ? -11.453 -11.313 2.368 1.00 98.81 174 TYR A O 1
ATOM 1437 N N . ASN A 1 175 ? -12.937 -10.449 0.934 1.00 98.56 175 ASN A N 1
ATOM 1438 C CA . ASN A 1 175 ? -14.050 -11.274 1.406 1.00 98.56 175 ASN A CA 1
ATOM 1439 C C . ASN A 1 175 ? -13.781 -12.768 1.169 1.00 98.56 175 ASN A C 1
ATOM 1441 O O . ASN A 1 175 ? -14.043 -13.590 2.047 1.00 98.56 175 ASN A O 1
ATOM 1445 N N . GLN A 1 176 ? -13.183 -13.127 0.028 1.00 98.62 176 GLN A N 1
ATOM 1446 C CA . GLN A 1 176 ? -12.739 -14.497 -0.231 1.00 98.62 176 GLN A CA 1
ATOM 1447 C C . GLN A 1 176 ? -11.651 -14.942 0.762 1.00 98.62 176 GLN A C 1
ATOM 1449 O O . GLN A 1 176 ? -11.706 -16.063 1.262 1.00 98.62 176 GLN A O 1
ATOM 1454 N N . THR A 1 177 ? -10.713 -14.059 1.123 1.00 98.75 177 THR A N 1
ATOM 1455 C CA . THR A 1 177 ? -9.707 -14.324 2.171 1.00 98.75 177 THR A CA 1
ATOM 1456 C C . THR A 1 177 ? -10.376 -14.668 3.507 1.00 98.75 177 THR A C 1
ATOM 1458 O O . THR A 1 177 ? -10.049 -15.690 4.108 1.00 98.75 177 THR A O 1
ATOM 1461 N N . LEU A 1 178 ? -11.359 -13.869 3.939 1.00 98.44 178 LEU A N 1
ATOM 1462 C CA . LEU A 1 178 ? -12.110 -14.101 5.180 1.00 98.44 178 LEU A CA 1
ATOM 1463 C C . LEU A 1 178 ? -12.901 -15.411 5.160 1.00 98.44 178 LEU A C 1
ATOM 1465 O O . LEU A 1 178 ? -12.953 -16.115 6.167 1.00 98.44 178 LEU A O 1
ATOM 1469 N N . LYS A 1 179 ? -13.496 -15.751 4.012 1.00 98.44 179 LYS A N 1
ATOM 1470 C CA . LYS A 1 179 ? -14.243 -16.999 3.825 1.00 98.44 179 LYS A CA 1
ATOM 1471 C C . LYS A 1 179 ? -13.340 -18.230 3.935 1.00 98.44 179 LYS A C 1
ATOM 1473 O O . LYS A 1 179 ? -13.750 -19.230 4.516 1.00 98.44 179 LYS A O 1
ATOM 1478 N N . LEU A 1 180 ? -12.138 -18.166 3.361 1.00 98.44 180 LEU A N 1
ATOM 1479 C CA . LEU A 1 180 ? -11.191 -19.284 3.325 1.00 98.44 180 LEU A CA 1
ATOM 1480 C C . LEU A 1 180 ? -10.428 -19.470 4.642 1.00 98.44 180 LEU A C 1
ATOM 1482 O O . LEU A 1 180 ? -10.040 -20.590 4.967 1.00 98.44 180 LEU A O 1
ATOM 1486 N N . ASP A 1 181 ? -10.208 -18.396 5.401 1.00 98.19 181 ASP A N 1
ATOM 1487 C CA . ASP A 1 181 ? -9.448 -18.432 6.652 1.00 98.19 181 ASP A CA 1
ATOM 1488 C C . ASP A 1 181 ? -10.157 -17.687 7.800 1.00 98.19 181 ASP A C 1
ATOM 1490 O O . ASP A 1 181 ? -9.625 -16.715 8.346 1.00 98.19 181 ASP A O 1
ATOM 1494 N N . PRO A 1 182 ? -11.351 -18.135 8.231 1.00 97.19 182 PRO A N 1
ATOM 1495 C CA . PRO A 1 182 ? -12.148 -17.431 9.242 1.00 97.19 182 PRO A CA 1
ATOM 1496 C C . PRO A 1 182 ? -11.466 -17.358 10.618 1.00 97.19 182 PRO A C 1
ATOM 1498 O O . PRO A 1 182 ? -11.819 -16.522 11.443 1.00 97.19 182 PRO A O 1
ATOM 1501 N N . LYS A 1 183 ? -10.480 -18.226 10.881 1.00 96.00 183 LYS A N 1
ATOM 1502 C CA . LYS A 1 183 ? -9.707 -18.256 12.135 1.00 96.00 183 LYS A CA 1
ATOM 1503 C C . LYS A 1 183 ? -8.371 -17.514 12.044 1.00 96.00 183 LYS A C 1
ATOM 1505 O O . LYS A 1 183 ? -7.604 -17.545 13.002 1.00 96.00 183 LYS A O 1
ATOM 1510 N N . ASN A 1 184 ? -8.086 -16.865 10.914 1.00 96.06 184 ASN A N 1
ATOM 1511 C CA . ASN A 1 184 ? -6.833 -16.157 10.658 1.00 96.06 184 ASN A CA 1
ATOM 1512 C C . ASN A 1 184 ? -5.563 -17.021 10.829 1.00 96.06 184 ASN A C 1
ATOM 1514 O O . ASN A 1 184 ? -4.513 -16.541 11.260 1.00 96.06 184 ASN A O 1
ATOM 1518 N N . SER A 1 185 ? -5.643 -18.309 10.494 1.00 96.69 185 SER A N 1
ATOM 1519 C CA . SER A 1 185 ? -4.532 -19.264 10.578 1.00 96.69 185 SER A CA 1
ATOM 1520 C C . SER A 1 185 ? -3.345 -18.903 9.677 1.00 96.69 185 SER A C 1
ATOM 1522 O O . SER A 1 185 ? -2.216 -19.308 9.950 1.00 96.69 185 SER A O 1
ATOM 1524 N N . LYS A 1 186 ? -3.574 -18.129 8.610 1.00 97.62 186 LYS A N 1
ATOM 1525 C CA . LYS A 1 186 ? -2.542 -17.633 7.688 1.00 97.62 186 LYS A CA 1
ATOM 1526 C C . LYS A 1 186 ? -2.129 -16.189 7.967 1.00 97.62 186 LYS A C 1
ATOM 1528 O O . LYS A 1 186 ? -1.307 -15.649 7.224 1.00 97.62 186 LYS A O 1
ATOM 1533 N N . SER A 1 187 ? -2.669 -15.564 9.017 1.00 97.06 187 SER A N 1
ATOM 1534 C CA . SER A 1 187 ? -2.365 -14.178 9.407 1.00 97.06 187 SER A CA 1
ATOM 1535 C C . SER A 1 187 ? -2.632 -13.175 8.274 1.00 97.06 187 SER A C 1
ATOM 1537 O O . SER A 1 187 ? -1.787 -12.333 7.951 1.00 97.06 187 SER A O 1
ATOM 1539 N N . LYS A 1 188 ? -3.760 -13.346 7.580 1.00 98.38 188 LYS A N 1
ATOM 1540 C CA . LYS A 1 188 ? -4.215 -12.490 6.469 1.00 98.38 188 LYS A CA 1
ATOM 1541 C C . LYS A 1 188 ? -5.633 -11.969 6.680 1.00 98.38 188 LYS A C 1
ATOM 1543 O O . LYS A 1 188 ? -5.941 -10.892 6.190 1.00 98.38 188 LYS A O 1
ATOM 1548 N N . SER A 1 189 ? -6.483 -12.699 7.392 1.00 98.38 189 SER A N 1
ATOM 1549 C CA . SER A 1 189 ? -7.901 -12.380 7.561 1.00 98.38 189 SER A CA 1
ATOM 1550 C C . SER A 1 189 ? -8.133 -11.136 8.409 1.00 98.38 189 SER A C 1
ATOM 1552 O O . SER A 1 189 ? -8.982 -10.319 8.076 1.00 98.38 189 SER A O 1
ATOM 1554 N N . ASP A 1 190 ? -7.345 -10.922 9.457 1.00 98.38 190 ASP A N 1
ATOM 1555 C CA . ASP A 1 190 ? -7.435 -9.688 10.238 1.00 98.38 190 ASP A CA 1
ATOM 1556 C C . ASP A 1 190 ? -7.021 -8.457 9.417 1.00 98.38 190 ASP A C 1
ATOM 1558 O O . ASP A 1 190 ? -7.735 -7.455 9.408 1.00 98.38 190 ASP A O 1
ATOM 1562 N N . SER A 1 191 ? -5.932 -8.555 8.647 1.00 98.38 191 SER A N 1
ATOM 1563 C CA . SER A 1 191 ? -5.540 -7.518 7.685 1.00 98.38 191 SER A CA 1
ATOM 1564 C C . SER A 1 191 ? -6.577 -7.327 6.575 1.00 98.38 191 SER A C 1
ATOM 1566 O O . SER A 1 191 ? -6.836 -6.195 6.184 1.00 98.38 191 SER A O 1
ATOM 1568 N N . ALA A 1 192 ? -7.201 -8.398 6.076 1.00 98.62 192 ALA A N 1
ATOM 1569 C CA . ALA A 1 192 ? -8.252 -8.317 5.061 1.00 98.62 192 ALA A CA 1
ATOM 1570 C C . ALA A 1 192 ? -9.466 -7.546 5.590 1.00 98.62 192 ALA A C 1
ATOM 1572 O O . ALA A 1 192 ? -9.981 -6.659 4.915 1.00 98.62 192 ALA A O 1
ATOM 1573 N N . LEU A 1 193 ? -9.889 -7.837 6.822 1.00 98.50 193 LEU A N 1
ATOM 1574 C CA . LEU A 1 193 ? -11.011 -7.159 7.464 1.00 98.50 193 LEU A CA 1
ATOM 1575 C C . LEU A 1 193 ? -10.703 -5.688 7.760 1.00 98.50 193 LEU A C 1
ATOM 1577 O O . LEU A 1 193 ? -11.553 -4.823 7.548 1.00 98.50 193 LEU A O 1
ATOM 1581 N N . PHE A 1 194 ? -9.473 -5.397 8.184 1.00 98.69 194 PHE A N 1
ATOM 1582 C CA . PHE A 1 194 ? -8.992 -4.028 8.324 1.00 98.69 194 PHE A CA 1
ATOM 1583 C C . PHE A 1 194 ? -9.000 -3.286 6.979 1.00 98.69 194 PHE A C 1
ATOM 1585 O O . PHE A 1 194 ? -9.554 -2.194 6.888 1.00 98.69 194 PHE A O 1
ATOM 1592 N N . ASN A 1 195 ? -8.474 -3.894 5.913 1.00 98.50 195 ASN A N 1
ATOM 1593 C CA . ASN A 1 195 ? -8.445 -3.293 4.579 1.00 98.50 195 ASN A CA 1
ATOM 1594 C C . ASN A 1 195 ? -9.852 -3.068 4.006 1.00 98.50 195 ASN A C 1
ATOM 1596 O O . ASN A 1 195 ? -10.089 -2.037 3.383 1.00 98.50 195 ASN A O 1
ATOM 1600 N N . LEU A 1 196 ? -10.811 -3.960 4.277 1.00 98.62 196 LEU A N 1
ATOM 1601 C CA . LEU A 1 196 ? -12.220 -3.726 3.949 1.00 98.62 196 LEU A CA 1
ATOM 1602 C C . LEU A 1 196 ? -12.758 -2.467 4.636 1.00 98.62 196 LEU A C 1
ATOM 1604 O O . LEU A 1 196 ? -13.442 -1.682 3.985 1.00 98.62 196 LEU A O 1
ATOM 1608 N N . ALA A 1 197 ? -12.418 -2.227 5.908 1.00 98.56 197 ALA A N 1
ATOM 1609 C CA . ALA A 1 197 ? -12.786 -0.982 6.580 1.00 98.56 197 ALA A CA 1
ATOM 1610 C C . ALA A 1 197 ? -12.169 0.243 5.887 1.00 98.56 197 ALA A C 1
ATOM 1612 O O . ALA A 1 197 ? -12.864 1.231 5.665 1.00 98.56 197 ALA A O 1
ATOM 1613 N N . ILE A 1 198 ? -10.894 0.170 5.484 1.00 97.50 198 ILE A N 1
ATOM 1614 C CA . ILE A 1 198 ? -10.228 1.258 4.748 1.00 97.50 198 ILE A CA 1
ATOM 1615 C C . ILE A 1 198 ? -10.923 1.543 3.416 1.00 97.50 198 ILE A C 1
ATOM 1617 O O . ILE A 1 198 ? -11.099 2.708 3.062 1.00 97.50 198 ILE A O 1
ATOM 1621 N N . ILE A 1 199 ? -11.355 0.508 2.694 1.00 97.19 199 ILE A N 1
ATOM 1622 C CA . ILE A 1 199 ? -12.112 0.683 1.452 1.00 97.19 199 ILE A CA 1
ATOM 1623 C C . ILE A 1 199 ? -13.433 1.415 1.722 1.00 97.19 199 ILE A C 1
ATOM 1625 O O . ILE A 1 199 ? -13.731 2.390 1.034 1.00 97.19 199 ILE A O 1
ATOM 1629 N N . GLN A 1 200 ? -14.184 1.029 2.760 1.00 98.12 200 GLN A N 1
ATOM 1630 C CA . GLN A 1 200 ? -15.422 1.736 3.117 1.00 98.12 200 GLN A CA 1
ATOM 1631 C C . GLN A 1 200 ? -15.160 3.203 3.485 1.00 98.12 200 GLN A C 1
ATOM 1633 O O . GLN A 1 200 ? -15.895 4.089 3.056 1.00 98.12 200 GLN A O 1
ATOM 1638 N N . ILE A 1 201 ? -14.054 3.488 4.182 1.00 96.88 201 ILE A N 1
ATOM 1639 C CA . ILE A 1 201 ? -13.622 4.861 4.476 1.00 96.88 201 ILE A CA 1
ATOM 1640 C C . ILE A 1 201 ? -13.337 5.647 3.194 1.00 96.88 201 ILE A C 1
ATOM 1642 O O . ILE A 1 201 ? -13.758 6.795 3.076 1.00 96.88 201 ILE A O 1
ATOM 1646 N N . LYS A 1 202 ? -12.639 5.046 2.223 1.00 92.38 202 LYS A N 1
ATOM 1647 C CA . LYS A 1 202 ? -12.358 5.678 0.923 1.00 92.38 202 LYS A CA 1
ATOM 1648 C C . LYS A 1 202 ? -13.637 5.924 0.114 1.00 92.38 202 LYS A C 1
ATOM 1650 O O . LYS A 1 202 ? -13.697 6.909 -0.617 1.00 92.38 202 LYS A O 1
ATOM 1655 N N . ASN A 1 203 ? -14.661 5.095 0.305 1.00 93.44 203 ASN A N 1
ATOM 1656 C CA . ASN A 1 203 ? -15.995 5.272 -0.268 1.00 93.44 203 ASN A CA 1
ATOM 1657 C C . ASN A 1 203 ? -16.886 6.250 0.530 1.00 93.44 203 ASN A C 1
ATOM 1659 O O . ASN A 1 203 ? -18.035 6.461 0.152 1.00 93.44 203 ASN A O 1
ATOM 1663 N N . ASN A 1 204 ? -16.377 6.860 1.611 1.00 95.56 204 ASN A N 1
ATOM 1664 C CA . ASN A 1 204 ? -17.123 7.694 2.566 1.00 95.56 204 ASN A CA 1
ATOM 1665 C C . ASN A 1 204 ? -18.294 6.978 3.275 1.00 95.56 204 ASN A C 1
ATOM 1667 O O . ASN A 1 204 ? -19.151 7.633 3.866 1.00 95.56 204 ASN A O 1
ATOM 1671 N N . ASP A 1 205 ? -18.320 5.642 3.270 1.00 97.50 205 ASP A N 1
ATOM 1672 C CA . ASP A 1 205 ? -19.293 4.835 4.011 1.00 97.50 205 ASP A CA 1
ATOM 1673 C C . ASP A 1 205 ? -18.750 4.535 5.417 1.00 97.50 205 ASP A C 1
ATOM 1675 O O . ASP A 1 205 ? -18.232 3.458 5.729 1.00 97.50 205 ASP A O 1
ATOM 1679 N N . PHE A 1 206 ? -18.797 5.553 6.277 1.00 98.25 206 PHE A N 1
ATOM 1680 C CA . PHE A 1 206 ? -18.224 5.479 7.623 1.00 98.25 206 PHE A CA 1
ATOM 1681 C C . PHE A 1 206 ? -18.966 4.497 8.539 1.00 98.25 206 PHE A C 1
ATOM 1683 O O . PHE A 1 206 ? -18.368 3.979 9.481 1.00 98.25 206 PHE A O 1
ATOM 1690 N N . ASP A 1 207 ? -20.240 4.215 8.267 1.00 98.25 207 ASP A N 1
ATOM 1691 C CA . ASP A 1 207 ? -21.018 3.235 9.023 1.00 98.25 207 ASP A CA 1
ATOM 1692 C C . ASP A 1 207 ? -20.561 1.809 8.724 1.00 98.25 207 ASP A C 1
ATOM 1694 O O . ASP A 1 207 ? -20.217 1.072 9.653 1.00 98.25 207 ASP A O 1
ATOM 1698 N N . LYS A 1 208 ? -20.429 1.440 7.443 1.00 98.06 208 LYS A N 1
ATOM 1699 C CA . LYS A 1 208 ? -19.859 0.133 7.091 1.00 98.06 208 LYS A CA 1
ATOM 1700 C C . LYS A 1 208 ? -18.401 0.013 7.513 1.00 98.06 208 LYS A C 1
ATOM 1702 O O . LYS A 1 208 ? -17.970 -1.068 7.911 1.00 98.06 208 LYS A O 1
ATOM 1707 N N . ALA A 1 209 ? -17.631 1.101 7.465 1.00 98.56 209 ALA A N 1
ATOM 1708 C CA . ALA A 1 209 ? -16.272 1.098 7.995 1.00 98.56 209 ALA A CA 1
ATOM 1709 C C . ALA A 1 209 ? -16.254 0.718 9.482 1.00 98.56 209 ALA A C 1
ATOM 1711 O O . ALA A 1 209 ? -15.532 -0.202 9.870 1.00 98.56 209 ALA A O 1
ATOM 1712 N N . LEU A 1 210 ? -17.076 1.374 10.309 1.00 98.56 210 LEU A N 1
ATOM 1713 C CA . LEU A 1 210 ? -17.195 1.068 11.735 1.00 98.56 210 LEU A CA 1
ATOM 1714 C C . LEU A 1 210 ? -17.649 -0.378 11.975 1.00 98.56 210 LEU A C 1
ATOM 1716 O O . LEU A 1 210 ? -17.055 -1.047 12.820 1.00 98.56 210 LEU A O 1
ATOM 1720 N N . GLU A 1 211 ? -18.599 -0.892 11.186 1.00 98.50 211 GLU A N 1
ATOM 1721 C CA . GLU A 1 211 ? -19.030 -2.296 11.248 1.00 98.50 211 GLU A CA 1
ATOM 1722 C C . GLU A 1 211 ? -17.855 -3.261 11.016 1.00 98.50 211 GLU A C 1
ATOM 1724 O O . GLU A 1 211 ? -17.663 -4.210 11.779 1.00 98.50 211 GLU A O 1
ATOM 1729 N N . LYS A 1 212 ? -17.017 -3.011 10.001 1.00 98.62 212 LYS A N 1
ATOM 1730 C CA . LYS A 1 212 ? -15.831 -3.841 9.722 1.00 98.62 212 LYS A CA 1
ATOM 1731 C C . LYS A 1 212 ? -14.795 -3.755 10.844 1.00 98.62 212 LYS A C 1
ATOM 1733 O O . LYS A 1 212 ? -14.213 -4.775 11.214 1.00 98.62 212 LYS A O 1
ATOM 1738 N N . LEU A 1 213 ? -14.598 -2.577 11.437 1.00 98.56 213 LEU A N 1
ATOM 1739 C CA . LEU A 1 213 ? -13.700 -2.395 12.586 1.00 98.56 213 LEU A CA 1
ATOM 1740 C C . LEU A 1 213 ? -14.234 -3.096 13.851 1.00 98.56 213 LEU A C 1
ATOM 1742 O O . LEU A 1 213 ? -13.453 -3.675 14.608 1.00 98.56 213 LEU A O 1
ATOM 1746 N N . ASP A 1 214 ? -15.551 -3.095 14.077 1.00 98.44 214 ASP A N 1
ATOM 1747 C CA . ASP A 1 214 ? -16.194 -3.865 15.151 1.00 98.44 214 ASP A CA 1
ATOM 1748 C C . ASP A 1 214 ? -16.060 -5.377 14.914 1.00 98.44 214 ASP A C 1
ATOM 1750 O O . ASP A 1 214 ? -15.720 -6.126 15.836 1.00 98.44 214 ASP A O 1
ATOM 1754 N N . GLN A 1 215 ? -16.249 -5.834 13.671 1.00 98.19 215 GLN A N 1
ATOM 1755 C CA . GLN A 1 215 ? -16.020 -7.227 13.280 1.00 98.19 215 GLN A CA 1
ATOM 1756 C C . GLN A 1 215 ? -14.568 -7.644 13.542 1.00 98.19 215 GLN A C 1
ATOM 1758 O O . GLN A 1 215 ? -14.349 -8.719 14.098 1.00 98.19 215 GLN A O 1
ATOM 1763 N N . LEU A 1 216 ? -13.587 -6.791 13.220 1.00 98.50 216 LEU A N 1
ATOM 1764 C CA . LEU A 1 216 ? -12.166 -7.038 13.483 1.00 98.50 216 LEU A CA 1
ATOM 1765 C C . LEU A 1 216 ? -11.900 -7.254 14.974 1.00 98.50 216 LEU A C 1
ATOM 1767 O O . LEU A 1 216 ? -11.294 -8.258 15.346 1.00 98.50 216 LEU A O 1
ATOM 1771 N N . LYS A 1 217 ? -12.412 -6.367 15.833 1.00 97.81 217 LYS A N 1
ATOM 1772 C CA . LYS A 1 217 ? -12.276 -6.497 17.291 1.00 97.81 217 LYS A CA 1
ATOM 1773 C C . LYS A 1 217 ? -12.934 -7.764 17.832 1.00 97.81 217 LYS A C 1
ATOM 1775 O O . LYS A 1 217 ? -12.364 -8.422 18.698 1.00 97.81 217 LYS A O 1
ATOM 1780 N N . LYS A 1 218 ? -14.117 -8.114 17.321 1.00 98.00 218 LYS A N 1
ATOM 1781 C CA . LYS A 1 218 ? -14.875 -9.291 17.763 1.00 98.00 218 LYS A CA 1
ATOM 1782 C C . LYS A 1 218 ? -14.222 -10.605 17.330 1.00 98.00 218 LYS A C 1
ATOM 1784 O O . LYS A 1 218 ? -14.125 -11.523 18.136 1.00 98.00 218 LYS A O 1
ATOM 1789 N N . GLN A 1 219 ? -13.813 -10.711 16.066 1.00 97.62 219 GLN A N 1
ATOM 1790 C CA . GLN A 1 219 ? -13.282 -11.954 15.494 1.00 97.62 219 GLN A CA 1
ATOM 1791 C C . GLN A 1 219 ? -11.804 -12.163 15.830 1.00 97.62 219 GLN A C 1
ATOM 1793 O O . GLN A 1 219 ? -11.378 -13.293 16.060 1.00 97.62 219 GLN A O 1
ATOM 1798 N N . PHE A 1 220 ? -11.025 -11.081 15.902 1.00 97.69 220 PHE A N 1
ATOM 1799 C CA . PHE A 1 220 ? -9.577 -11.133 16.089 1.00 97.69 220 PHE A CA 1
ATOM 1800 C C . PHE A 1 220 ? -9.131 -10.222 17.247 1.00 97.69 220 PHE A C 1
ATOM 1802 O O . PHE A 1 220 ? -8.355 -9.287 17.039 1.00 97.69 220 PHE A O 1
ATOM 1809 N N . PRO A 1 221 ? -9.550 -10.503 18.498 1.00 97.06 221 PRO A N 1
ATOM 1810 C CA . PRO A 1 221 ? -9.299 -9.635 19.657 1.00 97.06 221 PRO A CA 1
ATOM 1811 C C . PRO A 1 221 ? -7.816 -9.483 20.038 1.00 97.06 221 PRO A C 1
ATOM 1813 O O . PRO A 1 221 ? -7.482 -8.657 20.879 1.00 97.06 221 PRO A O 1
ATOM 1816 N N . LYS A 1 222 ? -6.920 -10.278 19.436 1.00 96.12 222 LYS A N 1
ATOM 1817 C CA . LYS A 1 222 ? -5.460 -10.200 19.617 1.00 96.12 222 LYS A CA 1
ATOM 1818 C C . LYS A 1 222 ? -4.728 -9.654 18.383 1.00 96.12 222 LYS A C 1
ATOM 1820 O O . LYS A 1 222 ? -3.503 -9.727 18.331 1.00 96.12 222 LYS A O 1
ATOM 1825 N N . SER A 1 223 ? -5.449 -9.178 17.365 1.00 97.00 223 SER A N 1
ATOM 1826 C CA . SER A 1 223 ? -4.825 -8.670 16.141 1.00 97.00 223 SER A CA 1
ATOM 1827 C C . SER A 1 223 ? -4.018 -7.403 16.425 1.00 97.00 223 SER A C 1
ATOM 1829 O O . SER A 1 223 ? -4.482 -6.494 17.114 1.00 97.00 223 SER A O 1
ATOM 1831 N N . SER A 1 224 ? -2.833 -7.299 15.824 1.00 94.88 224 SER A N 1
ATOM 1832 C CA . SER A 1 224 ? -2.041 -6.064 15.841 1.00 94.88 224 SER A CA 1
ATOM 1833 C C . SER A 1 224 ? -2.720 -4.918 15.084 1.00 94.88 224 SER A C 1
ATOM 1835 O O . SER A 1 224 ? -2.410 -3.754 15.331 1.00 94.88 224 SER A O 1
ATOM 1837 N N . MET A 1 225 ? -3.687 -5.222 14.209 1.00 96.06 225 MET A N 1
ATOM 1838 C CA . MET A 1 225 ? -4.458 -4.220 13.469 1.00 96.06 225 MET A CA 1
ATOM 1839 C C . MET A 1 225 ? -5.387 -3.402 14.373 1.00 96.06 225 MET A C 1
ATOM 1841 O O . MET A 1 225 ? -5.836 -2.336 13.961 1.00 96.06 225 MET A O 1
ATOM 1845 N N . LEU A 1 226 ? -5.672 -3.860 15.600 1.00 96.69 226 LEU A N 1
ATOM 1846 C CA . LEU A 1 226 ? -6.596 -3.174 16.508 1.00 96.69 226 LEU A CA 1
ATOM 1847 C C . LEU A 1 226 ? -6.121 -1.774 16.896 1.00 96.69 226 LEU A C 1
ATOM 1849 O O . LEU A 1 226 ? -6.944 -0.869 16.990 1.00 96.69 226 LEU A O 1
ATOM 1853 N N . VAL A 1 227 ? -4.808 -1.573 17.026 1.00 95.06 227 VAL A N 1
ATOM 1854 C CA . VAL A 1 227 ? -4.239 -0.249 17.317 1.00 95.06 227 VAL A CA 1
ATOM 1855 C C . VAL A 1 227 ? -4.588 0.725 16.191 1.00 95.06 227 VAL A C 1
ATOM 1857 O O . VAL A 1 227 ? -5.191 1.770 16.416 1.00 95.06 227 VAL A O 1
ATOM 1860 N N . SER A 1 228 ? -4.293 0.365 14.940 1.00 94.62 228 SER A N 1
ATOM 1861 C CA . SER A 1 228 ? -4.661 1.207 13.798 1.00 94.62 228 SER A CA 1
ATOM 1862 C C . SER A 1 228 ? -6.182 1.322 13.638 1.00 94.62 228 SER A C 1
ATOM 1864 O O . SER A 1 228 ? -6.674 2.381 13.254 1.00 94.62 228 SER A O 1
ATOM 1866 N N . ALA A 1 229 ? -6.943 0.273 13.960 1.00 96.69 229 ALA A N 1
ATOM 1867 C CA . ALA A 1 229 ? -8.401 0.287 13.910 1.00 96.69 229 ALA A CA 1
ATOM 1868 C C . ALA A 1 229 ? -9.003 1.349 14.837 1.00 96.69 229 ALA A C 1
ATOM 1870 O O . ALA A 1 229 ? -9.913 2.056 14.415 1.00 96.69 229 ALA A O 1
ATOM 1871 N N . GLU A 1 230 ? -8.489 1.515 16.058 1.00 95.38 230 GLU A N 1
ATOM 1872 C CA . GLU A 1 230 ? -8.943 2.558 16.990 1.00 95.38 230 GLU A CA 1
ATOM 1873 C C . GLU A 1 230 ? -8.775 3.961 16.407 1.00 95.38 230 GLU A C 1
ATOM 1875 O O . GLU A 1 230 ? -9.702 4.774 16.466 1.00 95.38 230 GLU A O 1
ATOM 1880 N N . LEU A 1 231 ? -7.643 4.210 15.748 1.00 95.50 231 LEU A N 1
ATOM 1881 C CA . LEU A 1 231 ? -7.403 5.471 15.061 1.00 95.50 231 LEU A CA 1
ATOM 1882 C C . LEU A 1 231 ? -8.401 5.701 13.914 1.00 95.50 231 LEU A C 1
ATOM 1884 O O . LEU A 1 231 ? -8.974 6.785 13.789 1.00 95.50 231 LEU A O 1
ATOM 1888 N N . TYR A 1 232 ? -8.657 4.679 13.095 1.00 97.12 232 TYR A N 1
ATOM 1889 C CA . TYR A 1 232 ? -9.632 4.781 12.006 1.00 97.12 232 TYR A CA 1
ATOM 1890 C C . TYR A 1 232 ? -11.076 4.921 12.506 1.00 97.12 232 TYR A C 1
ATOM 1892 O O . TYR A 1 232 ? -11.875 5.584 11.847 1.00 97.12 232 TYR A O 1
ATOM 1900 N N . ARG A 1 233 ? -11.422 4.394 13.690 1.00 97.81 233 ARG A N 1
ATOM 1901 C CA . ARG A 1 233 ? -12.719 4.677 14.331 1.00 97.81 233 ARG A CA 1
ATOM 1902 C C . ARG A 1 233 ? -12.848 6.154 14.683 1.00 97.81 233 ARG A C 1
ATOM 1904 O O . ARG A 1 233 ? -13.875 6.749 14.367 1.00 97.81 233 ARG A O 1
ATOM 1911 N N . ALA A 1 234 ? -11.826 6.740 15.312 1.00 97.25 234 ALA A N 1
ATOM 1912 C CA . ALA A 1 234 ? -11.810 8.166 15.644 1.00 97.25 234 ALA A CA 1
ATOM 1913 C C . ALA A 1 234 ? -11.999 9.023 14.384 1.00 97.25 234 ALA A C 1
ATOM 1915 O O . ALA A 1 234 ? -12.843 9.919 14.355 1.00 97.25 234 ALA A O 1
ATOM 1916 N N . PHE A 1 235 ? -11.297 8.662 13.306 1.00 96.81 235 PHE A N 1
ATOM 1917 C CA . PHE A 1 235 ? -11.461 9.280 11.994 1.00 96.81 235 PHE A CA 1
ATOM 1918 C C . PHE A 1 235 ? -12.892 9.160 11.451 1.00 96.81 235 PHE A C 1
ATOM 1920 O O . PHE A 1 235 ? -13.452 10.155 10.993 1.00 96.81 235 PHE A O 1
ATOM 1927 N N . CYS A 1 236 ? -13.512 7.979 11.529 1.00 98.12 236 CYS A N 1
ATOM 1928 C CA . CYS A 1 236 ? -14.894 7.786 11.081 1.00 98.12 236 CYS A CA 1
ATOM 1929 C C . CYS A 1 236 ? -15.867 8.689 11.850 1.00 98.12 236 CYS A C 1
ATOM 1931 O O . CYS A 1 236 ? -16.676 9.369 11.226 1.00 98.12 236 CYS A O 1
ATOM 1933 N N . TYR A 1 237 ? -15.769 8.763 13.183 1.00 98.31 237 TYR A N 1
ATOM 1934 C CA . TYR A 1 237 ? -16.633 9.651 13.975 1.00 98.31 237 TYR A CA 1
ATOM 1935 C C . TYR A 1 237 ? -16.414 11.128 13.645 1.00 98.31 237 TYR A C 1
ATOM 1937 O O . TYR A 1 237 ? -17.390 11.862 13.493 1.00 98.31 237 TYR A O 1
ATOM 1945 N N . ALA A 1 238 ? -15.161 11.544 13.430 1.00 96.94 238 ALA A N 1
ATOM 1946 C CA . ALA A 1 238 ? -14.849 12.904 12.998 1.00 96.94 238 ALA A CA 1
ATOM 1947 C C . ALA A 1 238 ? -15.526 13.231 11.657 1.00 96.94 238 ALA A C 1
ATOM 1949 O O . ALA A 1 238 ? -16.161 14.275 11.521 1.00 96.94 238 ALA A O 1
ATOM 1950 N N . LYS A 1 239 ? -15.449 12.318 10.678 1.00 96.56 239 LYS A N 1
ATOM 1951 C CA . LYS A 1 239 ? -16.077 12.498 9.360 1.00 96.56 239 LYS A CA 1
ATOM 1952 C C . LYS A 1 239 ? -17.599 12.436 9.380 1.00 96.56 239 LYS A C 1
ATOM 1954 O O . LYS A 1 239 ? -18.228 13.105 8.568 1.00 96.56 239 LYS A O 1
ATOM 1959 N N . LYS A 1 240 ? -18.187 11.706 10.327 1.00 96.94 240 LYS A N 1
ATOM 1960 C CA . LYS A 1 240 ? -19.633 11.712 10.582 1.00 96.94 240 LYS A CA 1
ATOM 1961 C C . LYS A 1 240 ? -20.126 12.962 11.325 1.00 96.94 240 LYS A C 1
ATOM 1963 O O . LYS A 1 240 ? -21.330 13.121 11.481 1.00 96.94 240 LYS A O 1
ATOM 1968 N N . GLY A 1 241 ? -19.226 13.824 11.803 1.00 95.62 241 GLY A N 1
ATOM 1969 C CA . GLY A 1 241 ? -19.574 15.020 12.574 1.00 95.62 241 GLY A CA 1
ATOM 1970 C C . GLY A 1 241 ? -19.800 14.776 14.070 1.00 95.62 241 GLY A C 1
ATOM 1971 O O . GLY A 1 241 ? -20.089 15.723 14.798 1.00 95.62 241 GLY A O 1
ATOM 1972 N N . ASP A 1 242 ? -19.608 13.548 14.563 1.00 97.12 242 ASP A N 1
ATOM 1973 C CA . ASP A 1 242 ? -19.633 13.236 15.997 1.00 97.12 242 ASP A CA 1
ATOM 1974 C C . ASP A 1 242 ? -18.300 13.652 16.639 1.00 97.12 242 ASP A C 1
ATOM 1976 O O . ASP A 1 242 ? -17.421 12.840 16.955 1.00 97.12 242 ASP A O 1
ATOM 1980 N N . LYS A 1 243 ? -18.131 14.974 16.769 1.00 96.75 243 LYS A N 1
ATOM 1981 C CA . LYS A 1 243 ? -16.908 15.595 17.287 1.00 96.75 243 LYS A CA 1
ATOM 1982 C C . LYS A 1 243 ? -16.581 15.108 18.696 1.00 96.75 243 LYS A C 1
ATOM 1984 O O . LYS A 1 243 ? -15.420 14.828 18.975 1.00 96.75 243 LYS A O 1
ATOM 1989 N N . SER A 1 244 ? -17.584 14.982 19.568 1.00 97.50 244 SER A N 1
ATOM 1990 C CA . SER A 1 244 ? -17.384 14.579 20.965 1.00 97.50 244 SER A CA 1
ATOM 1991 C C . SER A 1 244 ? -16.735 13.197 21.050 1.00 97.50 244 SER A C 1
ATOM 1993 O O . SER A 1 244 ? -15.700 13.026 21.700 1.00 97.50 244 SER A O 1
ATOM 1995 N N . LYS A 1 245 ? -17.275 12.222 20.309 1.00 97.50 245 LYS A N 1
ATOM 1996 C CA . LYS A 1 245 ? -16.731 10.865 20.290 1.00 97.50 245 LYS A CA 1
ATOM 1997 C C . LYS A 1 245 ? -15.364 10.791 19.622 1.00 97.50 245 LYS A C 1
ATOM 1999 O O . LYS A 1 245 ? -14.486 10.079 20.108 1.00 97.50 245 LYS A O 1
ATOM 2004 N N . ALA A 1 246 ? -15.163 11.537 18.537 1.00 97.75 246 ALA A N 1
ATOM 2005 C CA . ALA A 1 246 ? -13.870 11.613 17.864 1.00 97.75 246 ALA A CA 1
ATOM 2006 C C . ALA A 1 246 ? -12.769 12.167 18.783 1.00 97.75 246 ALA A C 1
ATOM 2008 O O . ALA A 1 246 ? -11.705 11.559 18.884 1.00 97.75 246 ALA A O 1
ATOM 2009 N N . ILE A 1 247 ? -13.041 13.275 19.485 1.00 98.12 247 ILE A N 1
ATOM 2010 C CA . ILE A 1 247 ? -12.115 13.902 20.440 1.00 98.12 247 ILE A CA 1
ATOM 2011 C C . ILE A 1 247 ? -11.712 12.899 21.521 1.00 98.12 247 ILE A C 1
ATOM 2013 O O . ILE A 1 247 ? -10.520 12.649 21.692 1.00 98.12 247 ILE A O 1
ATOM 2017 N N . GLY A 1 248 ? -12.686 12.265 22.184 1.00 97.81 248 GLY A N 1
ATOM 2018 C CA . GLY A 1 248 ? -12.398 11.301 23.249 1.00 97.81 248 GLY A CA 1
ATOM 2019 C C . GLY A 1 248 ? -11.561 10.109 22.770 1.00 97.81 248 GLY A C 1
ATOM 2020 O O . GLY A 1 248 ? -10.648 9.666 23.467 1.00 97.81 248 GLY A O 1
ATOM 2021 N N . LEU A 1 249 ? -11.816 9.615 21.552 1.00 97.38 249 LEU A N 1
ATOM 2022 C CA . LEU A 1 249 ? -11.030 8.527 20.963 1.00 97.38 249 LEU A CA 1
ATOM 2023 C C . LEU A 1 249 ? -9.599 8.959 20.620 1.00 97.38 249 LEU A C 1
ATOM 2025 O O . LEU A 1 249 ? -8.663 8.226 20.934 1.00 97.38 249 LEU A O 1
ATOM 2029 N N . TYR A 1 250 ? -9.405 10.133 20.014 1.00 97.50 250 TYR A N 1
ATOM 2030 C CA . TYR A 1 250 ? -8.065 10.637 19.703 1.00 97.50 250 TYR A CA 1
ATOM 2031 C C . TYR A 1 250 ? -7.243 10.929 20.964 1.00 97.50 250 TYR A C 1
ATOM 2033 O O . TYR A 1 250 ? -6.065 10.582 21.010 1.00 97.50 250 TYR A O 1
ATOM 2041 N N . GLU A 1 251 ? -7.849 11.514 22.000 1.00 97.19 251 GLU A N 1
ATOM 2042 C CA . GLU A 1 251 ? -7.186 11.748 23.288 1.00 97.19 251 GLU A CA 1
ATOM 2043 C C . GLU A 1 251 ? -6.758 10.440 23.953 1.00 97.19 251 GLU A C 1
ATOM 2045 O O . GLU A 1 251 ? -5.604 10.300 24.363 1.00 97.19 251 GLU A O 1
ATOM 2050 N N . SER A 1 252 ? -7.667 9.460 24.013 1.00 96.88 252 SER A N 1
ATOM 2051 C CA . SER A 1 252 ? -7.364 8.133 24.549 1.00 96.88 252 SER A CA 1
ATOM 2052 C C . SER A 1 252 ? -6.228 7.473 23.769 1.00 96.88 252 SER A C 1
ATOM 2054 O O . SER A 1 252 ? -5.291 6.944 24.369 1.00 96.88 252 SER A O 1
ATOM 2056 N N . PHE A 1 253 ? -6.276 7.547 22.436 1.00 96.12 253 PHE A N 1
ATOM 2057 C CA . PHE A 1 253 ? -5.263 6.961 21.568 1.00 96.12 253 PHE A CA 1
ATOM 2058 C C . PHE A 1 253 ? -3.883 7.589 21.796 1.00 96.12 253 PHE A C 1
ATOM 2060 O O . PHE A 1 253 ? -2.910 6.871 22.005 1.00 96.12 253 PHE A O 1
ATOM 2067 N N . LEU A 1 254 ? -3.788 8.923 21.820 1.00 95.69 254 LEU A N 1
ATOM 2068 C CA . LEU A 1 254 ? -2.525 9.632 22.054 1.00 95.69 254 LEU A CA 1
ATOM 2069 C C . LEU A 1 254 ? -1.969 9.397 23.462 1.00 95.69 254 LEU A C 1
ATOM 2071 O O . LEU A 1 254 ? -0.754 9.316 23.633 1.00 95.69 254 LEU A O 1
ATOM 2075 N N . LYS A 1 255 ? -2.841 9.247 24.466 1.00 96.12 255 LYS A N 1
ATOM 2076 C CA . LYS A 1 255 ? -2.433 8.894 25.831 1.00 96.12 255 LYS A CA 1
ATOM 2077 C C . LYS A 1 255 ? -1.832 7.489 25.896 1.00 96.12 255 LYS A C 1
ATOM 2079 O O . LYS A 1 255 ? -0.843 7.280 26.593 1.00 96.12 255 LYS A O 1
ATOM 2084 N N . GLN A 1 256 ? -2.432 6.531 25.195 1.00 95.69 256 GLN A N 1
ATOM 2085 C CA . GLN A 1 256 ? -1.992 5.137 25.205 1.00 95.69 256 GLN A CA 1
ATOM 2086 C C . GLN A 1 256 ? -0.774 4.894 24.303 1.00 95.69 256 GLN A C 1
ATOM 2088 O O . GLN A 1 256 ? 0.089 4.081 24.635 1.00 95.69 256 GLN A O 1
ATOM 2093 N N . TYR A 1 257 ? -0.680 5.615 23.185 1.00 93.06 257 TYR A N 1
ATOM 2094 C CA . TYR A 1 257 ? 0.361 5.454 22.173 1.00 93.06 257 TYR A CA 1
ATOM 2095 C C . TYR A 1 257 ? 1.058 6.789 21.856 1.00 93.06 257 TYR A C 1
ATOM 2097 O O . TYR A 1 257 ? 1.017 7.257 20.714 1.00 93.06 257 TYR A O 1
ATOM 2105 N N . PRO A 1 258 ? 1.757 7.404 22.829 1.00 90.69 258 PRO A N 1
ATOM 2106 C CA . PRO A 1 258 ? 2.351 8.735 22.656 1.00 90.69 258 PRO A CA 1
ATOM 2107 C C . PRO A 1 258 ? 3.393 8.797 21.525 1.00 90.69 258 PRO A C 1
ATOM 2109 O O . PRO A 1 258 ? 3.563 9.832 20.884 1.00 90.69 258 PRO A O 1
ATOM 2112 N N . ASN A 1 259 ? 4.042 7.666 21.230 1.00 88.62 259 ASN A N 1
ATOM 2113 C CA . ASN A 1 259 ? 5.063 7.531 20.187 1.00 88.62 259 ASN A CA 1
ATOM 2114 C C . ASN A 1 259 ? 4.540 6.850 18.908 1.00 88.62 259 ASN A C 1
ATOM 2116 O O . ASN A 1 259 ? 5.337 6.362 18.105 1.00 88.62 259 ASN A O 1
ATOM 2120 N N . TYR A 1 260 ? 3.217 6.753 18.721 1.00 86.62 260 TYR A N 1
ATOM 2121 C CA . TYR A 1 260 ? 2.654 6.160 17.507 1.00 86.62 260 TYR A CA 1
ATOM 2122 C C . TYR A 1 260 ? 3.101 6.950 16.265 1.00 86.62 260 TYR A C 1
ATOM 2124 O O . TYR A 1 260 ? 3.080 8.187 16.292 1.00 86.62 260 TYR A O 1
ATOM 2132 N N . PRO A 1 261 ? 3.474 6.283 15.155 1.00 80.81 261 PRO A N 1
ATOM 2133 C CA . PRO A 1 261 ? 3.751 6.975 13.903 1.00 80.81 261 PRO A CA 1
ATOM 2134 C C . PRO A 1 261 ? 2.589 7.902 13.531 1.00 80.81 261 PRO A C 1
ATOM 2136 O O . PRO A 1 261 ? 1.433 7.498 13.570 1.00 80.81 261 PRO A O 1
ATOM 2139 N N . HIS A 1 262 ? 2.887 9.144 13.150 1.00 77.88 262 HIS A N 1
ATOM 2140 C CA . HIS A 1 262 ? 1.891 10.190 12.864 1.00 77.88 262 HIS A CA 1
ATOM 2141 C C . HIS A 1 262 ? 1.181 10.813 14.080 1.00 77.88 262 HIS A C 1
ATOM 2143 O O . HIS A 1 262 ? 0.220 11.551 13.866 1.00 77.88 262 HIS A O 1
ATOM 2149 N N . SER A 1 263 ? 1.651 10.612 15.316 1.00 85.12 263 SER A N 1
ATOM 2150 C CA . SER A 1 263 ? 1.090 11.274 16.510 1.00 85.12 263 SER A CA 1
ATOM 2151 C C . SER A 1 263 ? 0.932 12.792 16.345 1.00 85.12 263 SER A C 1
ATOM 2153 O O . SER A 1 263 ? -0.114 13.326 16.692 1.00 85.12 263 SER A O 1
ATOM 2155 N N . THR A 1 264 ? 1.884 13.479 15.702 1.00 84.44 264 THR A N 1
ATOM 2156 C CA . THR A 1 264 ? 1.770 14.914 15.368 1.00 84.44 264 THR A CA 1
ATOM 2157 C C . THR A 1 264 ? 0.525 15.232 14.536 1.00 84.44 264 THR A C 1
ATOM 2159 O O . THR A 1 264 ? -0.236 16.125 14.889 1.00 84.44 264 THR A O 1
ATOM 2162 N N . ARG A 1 265 ? 0.262 14.461 13.472 1.00 84.75 265 ARG A N 1
ATOM 2163 C CA . ARG A 1 265 ? -0.915 14.656 12.607 1.00 84.75 265 ARG A CA 1
ATOM 2164 C C . ARG A 1 265 ? -2.217 14.384 13.361 1.00 84.75 265 ARG A C 1
ATOM 2166 O O . ARG A 1 265 ? -3.220 15.045 13.116 1.00 84.75 265 ARG A O 1
ATOM 2173 N N . ILE A 1 266 ? -2.203 13.404 14.261 1.00 91.50 266 ILE A N 1
ATOM 2174 C CA . ILE A 1 266 ? -3.353 13.084 15.111 1.00 91.50 266 ILE A CA 1
ATOM 2175 C C . ILE A 1 266 ? -3.630 14.252 16.070 1.00 91.50 266 ILE A C 1
ATOM 2177 O O . ILE A 1 266 ? -4.777 14.670 16.200 1.00 91.50 266 ILE A O 1
ATOM 2181 N N . SER A 1 267 ? -2.588 14.829 16.678 1.00 91.94 267 SER A N 1
ATOM 2182 C CA . SER A 1 267 ? -2.699 16.009 17.545 1.00 91.94 267 SER A CA 1
ATOM 2183 C C . SER A 1 267 ? -3.231 17.240 16.807 1.00 91.94 267 SER A C 1
ATOM 2185 O O . SER A 1 267 ? -4.078 17.948 17.343 1.00 91.94 267 SER A O 1
ATOM 2187 N N . GLU A 1 268 ? -2.780 17.484 15.575 1.00 91.88 268 GLU A N 1
ATOM 2188 C CA . GLU A 1 268 ? -3.294 18.573 14.733 1.00 91.88 268 GLU A CA 1
ATOM 2189 C C . GLU A 1 268 ? -4.786 18.397 14.417 1.00 91.88 268 GLU A C 1
ATOM 2191 O O . GLU A 1 268 ? -5.557 19.352 14.504 1.00 91.88 268 GLU A O 1
ATOM 2196 N N . GLU A 1 269 ? -5.216 17.180 14.070 1.00 91.94 269 GLU A N 1
ATOM 2197 C CA . GLU A 1 269 ? -6.631 16.890 13.815 1.00 91.94 269 GLU A CA 1
ATOM 2198 C C . GLU A 1 269 ? -7.475 17.065 15.084 1.00 91.94 269 GLU A C 1
ATOM 2200 O O . GLU A 1 269 ? -8.547 17.667 15.047 1.00 91.94 269 GLU A O 1
ATOM 2205 N N . LEU A 1 270 ? -6.965 16.605 16.228 1.00 95.62 270 LEU A N 1
ATOM 2206 C CA . LEU A 1 270 ? -7.605 16.795 17.525 1.00 95.62 270 LEU A CA 1
ATOM 2207 C C . LEU A 1 270 ? -7.773 18.283 17.869 1.00 95.62 270 LEU A C 1
ATOM 2209 O O . LEU A 1 270 ? -8.833 1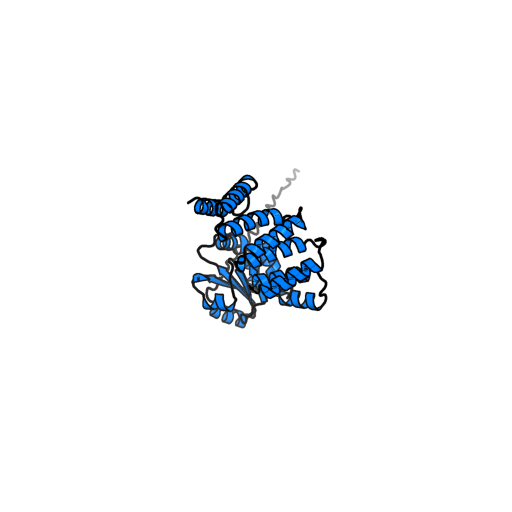8.679 18.349 1.00 95.62 270 LEU A O 1
ATOM 2213 N N . GLN A 1 271 ? -6.763 19.116 17.607 1.00 95.50 271 GLN A N 1
ATOM 2214 C CA . GLN A 1 271 ? -6.859 20.564 17.809 1.00 95.50 271 GLN A CA 1
ATOM 2215 C C . GLN A 1 271 ? -7.937 21.191 16.917 1.00 95.50 271 GLN A C 1
ATOM 2217 O O . GLN A 1 271 ? -8.755 21.957 17.419 1.00 95.50 271 GLN A O 1
ATOM 2222 N N . LYS A 1 272 ? -8.004 20.808 15.635 1.00 94.00 272 LYS A N 1
ATOM 2223 C CA . LYS A 1 272 ? -9.049 21.281 14.705 1.00 94.00 272 LYS A CA 1
ATOM 2224 C C . LYS A 1 272 ? -10.459 20.871 15.120 1.00 94.00 272 LYS A C 1
ATOM 2226 O O . LYS A 1 272 ? -11.413 21.586 14.845 1.00 94.00 272 LYS A O 1
ATOM 2231 N N . LEU A 1 273 ? -10.617 19.706 15.746 1.00 95.06 273 LEU A N 1
ATOM 2232 C CA . LEU A 1 273 ? -11.923 19.266 16.241 1.00 95.06 273 LEU A CA 1
ATOM 2233 C C . LEU A 1 273 ? -12.382 20.057 17.470 1.00 95.06 273 LEU A C 1
ATOM 2235 O O . LEU A 1 273 ? -13.589 20.180 17.677 1.00 95.06 273 LEU A O 1
ATOM 2239 N N . LYS A 1 274 ? -11.433 20.567 18.267 1.00 95.31 274 LYS A N 1
ATOM 2240 C CA . LYS A 1 274 ? -11.683 21.363 19.478 1.00 95.31 274 LYS A CA 1
ATOM 2241 C C . LYS A 1 274 ? -11.932 22.847 19.202 1.00 95.31 274 LYS A C 1
ATOM 2243 O O . LYS A 1 274 ? -12.534 23.497 20.053 1.00 95.31 274 LYS A O 1
ATOM 2248 N N . SER A 1 275 ? -11.459 23.366 18.067 1.00 91.62 275 SER A N 1
ATOM 2249 C CA . SER A 1 275 ? -11.808 24.701 17.558 1.00 91.62 275 SER A CA 1
ATOM 2250 C C . SER A 1 275 ? -13.192 24.717 16.917 1.00 91.62 275 SER A C 1
ATOM 2252 O O . SER A 1 275 ? -13.901 25.721 17.115 1.00 91.62 275 SER A O 1
#

Sequence (275 aa):
MKRFISLSFIILLMFACGSKPVKINWVSSLNETVKIAEKNKQNILVFFYTGWSKWCQILEDSSLNNSKFANLKDRLIFTKLNAELNRDVILKYKVSDFPTLILLTSKGEEIDRIVGYYSSKEIVKKINNYLKGKETLADYEKKVKEDSLNVVSNFRLGEKFQERGQWTEAEKFYNQTLKLDPKNSKSKSDSALFNLAIIQIKNNDFDKALEKLDQLKKQFPKSSMLVSAELYRAFCYAKKGDKSKAIGLYESFLKQYPNYPHSTRISEELQKLKS

Foldseek 3Di:
DDDDDDDDDDPPPPPPCPPDQQDADADADPVVQLVVCVVLQAKEKEWEAEPPDPQSVVCCVFACRGPLNSVCVNRYRYYYYHCVPPVVVCVVQVQDAPGKIFIGGSNRHTLAIDGTHDHNVVVSVVVVQSVVSHLTLVNLVVVCVVPVLPLVSLLSNLVRCVSSVVLVSSLVSLVSSCVSCVLCPVVRNLVSLQVNLVSCVVVLVLVVSVVSLVVSCVSPVPDPCVLVSLLSNLVSCVSVVVLVSSLVSLVVSCVVCVPPVCNVVSVVVSVVSVD

Mean predicted aligned error: 6.63 Å

Radius of gyration: 24.3 Å; Cα contacts (8 Å, |Δi|>4): 383; chains: 1; bounding box: 101×47×53 Å

Secondary structure (DSSP, 8-state):
------------------PPP----EES-HHHHHHHHHHHT-EEEEEEE-TT-HHHHHHIIIIISSHHHHGGGGTEEEEEEETTT-HHHHHHHT--SSSEEEEE-TTS-EEEEEES---HHHHHHHHHHHTTT-SSHHHHHHHHHH-TT-HHHHHHHHHHHHTTT-HHHHHHHHHHHHHH-TT-TTS-HHHHHHHHHHHHHHTT-HHHHHHHHHHHHHH-TT-THHHHHHHHHHHHHHHTT-HHHHHHHHHHHHHH-TT-TTHHHHHHHHHHHH-

Nearest PDB structures (foldseek):
  3qky-assembly1_A  TM=8.167E-01  e=1.097E-04  Rhodothermus marinus DSM 4252
  5efr-assembly1_A  TM=8.473E-01  e=2.297E-04  Rhodothermus marinus
  2xev-assembly1_A  TM=8.464E-01  e=2.535E-04  Xanthomonas campestris
  7x9r-assembly1_A  TM=6.299E-01  e=2.215E-03  Listeria monocytogenes
  4i1a-assembly3_A  TM=7.776E-01  e=1.305E-02  Bacillus subtilis subsp. subtilis str. 168

Solvent-accessible surface area (backbone atoms only — not comparable to full-atom values): 15146 Å² total; per-residue (Å²): 141,85,84,84,82,82,82,81,83,82,81,77,78,77,77,76,82,72,76,73,85,54,82,75,74,69,36,75,43,69,74,58,46,33,59,53,15,53,75,68,74,18,29,32,38,36,38,38,32,52,95,85,41,66,58,29,53,51,32,41,62,72,20,54,67,39,57,79,44,38,68,44,55,89,52,31,45,42,32,47,40,53,48,87,77,36,57,69,59,33,62,74,69,46,65,86,64,74,21,26,38,37,35,24,40,28,86,66,46,81,59,44,74,46,79,51,82,59,53,35,71,53,50,50,50,51,52,57,31,46,78,68,60,35,93,20,53,68,37,27,52,50,48,31,70,77,38,74,78,41,45,68,40,28,38,53,37,12,50,49,27,44,78,54,69,38,52,70,61,13,46,52,23,21,51,48,17,35,70,69,30,77,82,34,84,80,75,46,26,61,60,29,36,50,50,49,18,52,51,26,48,76,70,69,38,41,65,62,15,48,52,31,47,51,47,36,51,70,76,40,75,83,47,79,61,53,64,60,41,54,55,52,46,21,49,33,31,44,76,72,63,41,45,70,63,14,45,56,42,49,53,52,47,45,71,76,39,69,82,41,90,62,42,68,62,52,53,53,52,47,51,62,67,73,106